Protein AF-A0A2V9N2E6-F1 (afdb_monomer_lite)

Radius of gyration: 18.51 Å; chains: 1; bounding box: 70×44×38 Å

Sequence (187 aa):
MNRCAEAPEESIFRDKILLVISCFPAAQHRFEFVVGNALVAVSGGPQCHSYTQLFRSGIIEAVHASLLNHEVRGIKNIPSIGYERIVLEHLPKCLAVIKELEINPPLAVALSLVNVRGSQMFASNDYDLYSHYQLAQDHLILPEAVVDDAAKEPAKILKPIFDLVWNAFGYDRSWNFNENGKWVQRR

pLDDT: mean 72.87, std 20.48, range [24.42, 94.94]

Structure (mmCIF, N/CA/C/O backbone):
data_AF-A0A2V9N2E6-F1
#
_entry.id   AF-A0A2V9N2E6-F1
#
loop_
_atom_site.group_PDB
_atom_site.id
_atom_site.type_symbol
_atom_site.label_atom_id
_atom_site.label_alt_id
_atom_site.label_comp_id
_atom_site.label_asym_id
_atom_site.label_entity_id
_atom_site.label_seq_id
_atom_site.pdbx_PDB_ins_code
_atom_site.Cartn_x
_atom_site.Cartn_y
_atom_site.Cartn_z
_atom_site.occupancy
_atom_site.B_iso_or_equiv
_atom_site.auth_seq_id
_atom_site.auth_comp_id
_atom_site.auth_asym_id
_atom_site.auth_atom_id
_atom_site.pdbx_PDB_model_num
ATOM 1 N N . MET A 1 1 ? -49.188 -17.795 -4.280 1.00 37.12 1 MET A N 1
ATOM 2 C CA . MET A 1 1 ? -47.848 -18.275 -3.884 1.00 37.12 1 MET A CA 1
ATOM 3 C C . MET A 1 1 ? -46.874 -17.904 -4.986 1.00 37.12 1 MET A C 1
ATOM 5 O O . MET A 1 1 ? -46.763 -18.650 -5.940 1.00 37.12 1 MET A O 1
ATOM 9 N N . ASN A 1 2 ? -46.225 -16.746 -4.884 1.00 29.52 2 ASN A N 1
ATOM 10 C CA . ASN A 1 2 ? -45.066 -16.397 -5.704 1.00 29.52 2 ASN A CA 1
ATOM 11 C C . ASN A 1 2 ? -43.989 -15.957 -4.717 1.00 29.52 2 ASN A C 1
ATOM 13 O O . ASN A 1 2 ? -44.154 -14.949 -4.034 1.00 29.52 2 ASN A O 1
ATOM 17 N N . ARG A 1 3 ? -42.961 -16.796 -4.563 1.00 29.59 3 ARG A N 1
ATOM 18 C CA . ARG A 1 3 ? -41.783 -16.497 -3.752 1.00 29.59 3 ARG A CA 1
ATOM 19 C C . ARG A 1 3 ? -41.001 -15.401 -4.467 1.00 29.59 3 ARG A C 1
ATOM 21 O O . ARG A 1 3 ? -40.541 -15.614 -5.586 1.00 29.59 3 ARG A O 1
ATOM 28 N N . CYS A 1 4 ? -40.879 -14.250 -3.816 1.00 29.88 4 CYS A N 1
ATOM 29 C CA . CYS A 1 4 ? -39.845 -13.276 -4.123 1.00 29.88 4 CYS A CA 1
ATOM 30 C C . CYS A 1 4 ? -38.490 -13.987 -4.051 1.00 29.88 4 CYS A C 1
ATOM 32 O O . CYS A 1 4 ? -38.188 -14.640 -3.054 1.00 29.88 4 CYS A O 1
ATOM 34 N N . ALA A 1 5 ? -37.708 -13.891 -5.122 1.00 32.78 5 ALA A N 1
ATOM 35 C CA . ALA A 1 5 ? -36.287 -14.173 -5.063 1.00 32.78 5 ALA A CA 1
ATOM 36 C C . ALA A 1 5 ? -35.649 -13.061 -4.222 1.00 32.78 5 ALA A C 1
ATOM 38 O O . ALA A 1 5 ? -35.597 -11.908 -4.650 1.00 32.78 5 ALA A O 1
ATOM 39 N N . GLU A 1 6 ? -35.247 -13.398 -3.001 1.00 32.19 6 GLU A N 1
ATOM 40 C CA . GLU A 1 6 ? -34.347 -12.572 -2.205 1.00 32.19 6 GLU A CA 1
ATOM 41 C C . GLU A 1 6 ? -33.010 -12.481 -2.950 1.00 32.19 6 GLU A C 1
ATOM 43 O O . GLU A 1 6 ? -32.403 -13.495 -3.300 1.00 32.19 6 GLU A O 1
ATOM 48 N N . ALA A 1 7 ? -32.591 -11.252 -3.254 1.00 32.47 7 ALA A N 1
ATOM 49 C CA . ALA A 1 7 ? -31.248 -10.965 -3.737 1.00 32.47 7 ALA A CA 1
ATOM 50 C C . ALA A 1 7 ? -30.235 -11.268 -2.615 1.00 32.47 7 ALA A C 1
ATOM 52 O O . ALA A 1 7 ? -30.524 -10.962 -1.455 1.00 32.47 7 ALA A O 1
ATOM 53 N N . PRO A 1 8 ? -29.067 -11.864 -2.915 1.00 35.09 8 PRO A N 1
ATOM 54 C CA . PRO A 1 8 ? -28.103 -12.200 -1.880 1.00 35.09 8 PRO A CA 1
ATOM 55 C C . PRO A 1 8 ? -27.350 -10.949 -1.394 1.00 35.09 8 PRO A C 1
ATOM 57 O O . PRO A 1 8 ? -26.776 -10.210 -2.189 1.00 35.09 8 PRO A O 1
ATOM 60 N N . GLU A 1 9 ? -27.391 -10.761 -0.073 1.00 38.53 9 GLU A N 1
ATOM 61 C CA . GLU A 1 9 ? -26.437 -10.064 0.807 1.00 38.53 9 GLU A CA 1
ATOM 62 C C . GLU A 1 9 ? -25.856 -8.707 0.357 1.00 38.53 9 GLU A C 1
ATOM 64 O O . GLU A 1 9 ? -24.689 -8.576 -0.008 1.00 38.53 9 GLU A O 1
ATOM 69 N N . GLU A 1 10 ? -26.623 -7.635 0.585 1.00 39.59 10 GLU A N 1
ATOM 70 C CA . GLU A 1 10 ? -26.056 -6.342 0.998 1.00 39.59 10 GLU A CA 1
ATOM 71 C C . GLU A 1 10 ? -25.569 -6.425 2.456 1.00 39.59 10 GLU A C 1
ATOM 73 O O . GLU A 1 10 ? -26.229 -5.956 3.380 1.00 39.59 10 GLU A O 1
ATOM 78 N N . SER A 1 11 ? -24.427 -7.052 2.709 1.00 46.84 11 SER A N 1
ATOM 79 C CA . SER A 1 11 ? -23.755 -6.964 4.009 1.00 46.84 11 SER A CA 1
ATOM 80 C C . SER A 1 11 ? -22.420 -7.658 3.888 1.00 46.84 11 SER A C 1
ATOM 82 O O . SER A 1 11 ? -22.421 -8.852 3.633 1.00 46.84 11 SER A O 1
ATOM 84 N N . ILE A 1 12 ? -21.310 -6.944 4.095 1.00 40.75 12 ILE A N 1
ATOM 85 C CA . ILE A 1 12 ? -20.184 -7.550 4.819 1.00 40.75 12 ILE A CA 1
ATOM 86 C C . ILE A 1 12 ? -19.192 -6.515 5.370 1.00 40.75 12 ILE A C 1
ATOM 88 O O . ILE A 1 12 ? -18.659 -6.778 6.433 1.00 40.75 12 ILE A O 1
ATOM 92 N N . PHE A 1 13 ? -19.032 -5.299 4.819 1.00 42.25 13 PHE A N 1
ATOM 93 C CA . PHE A 1 13 ? -18.269 -4.243 5.523 1.00 42.25 13 PHE A CA 1
ATOM 94 C C . PHE A 1 13 ? -18.759 -2.830 5.175 1.00 42.25 13 PHE A C 1
ATOM 96 O O . PHE A 1 13 ? -18.487 -2.328 4.083 1.00 42.25 13 PHE A O 1
ATOM 103 N N . ARG A 1 14 ? -19.471 -2.177 6.108 1.00 47.78 14 ARG A N 1
ATOM 104 C CA . ARG A 1 14 ? -19.694 -0.716 6.080 1.00 47.78 14 ARG A CA 1
ATOM 105 C C . ARG A 1 14 ? -18.433 0.052 6.515 1.00 47.78 14 ARG A C 1
ATOM 107 O O . ARG A 1 14 ? -18.261 1.197 6.123 1.00 47.78 14 ARG A O 1
ATOM 114 N N . ASP A 1 15 ? -17.492 -0.624 7.172 1.00 54.44 15 ASP A N 1
ATOM 115 C CA . ASP A 1 15 ? -16.341 -0.016 7.839 1.00 54.44 15 ASP A CA 1
ATOM 116 C C . ASP A 1 15 ? -15.021 -0.385 7.130 1.00 54.44 15 ASP A C 1
ATOM 118 O O . ASP A 1 15 ? -14.301 -1.309 7.519 1.00 54.44 15 ASP A O 1
ATOM 122 N N . LYS A 1 16 ? -14.711 0.311 6.025 1.00 54.66 16 LYS A N 1
ATOM 123 C CA . LYS A 1 16 ? -13.493 0.076 5.222 1.00 54.66 16 LYS A CA 1
ATOM 124 C C . LYS A 1 16 ? -12.512 1.247 5.285 1.00 54.66 16 LYS A C 1
ATOM 126 O O . LYS A 1 16 ? -12.875 2.392 5.058 1.00 54.66 16 LYS A O 1
ATOM 131 N N . ILE A 1 17 ? -11.232 0.960 5.473 1.00 55.81 17 ILE A N 1
ATOM 132 C CA . ILE A 1 17 ? -10.126 1.878 5.200 1.00 55.81 17 ILE A CA 1
ATOM 133 C C . ILE A 1 17 ? -9.573 1.534 3.814 1.00 55.81 17 ILE A C 1
ATOM 135 O O . ILE A 1 17 ? -8.997 0.470 3.587 1.00 55.81 17 ILE A O 1
ATOM 139 N N . LEU A 1 18 ? -9.731 2.454 2.872 1.00 55.53 18 LEU A N 1
ATOM 140 C CA . LEU A 1 18 ? -9.246 2.328 1.508 1.00 55.53 18 LEU A CA 1
ATOM 141 C C . LEU A 1 18 ? -8.005 3.216 1.326 1.00 55.53 18 LEU A C 1
ATOM 143 O O . LEU A 1 18 ? -8.089 4.435 1.237 1.00 55.53 18 LEU A O 1
ATOM 147 N N . LEU A 1 19 ? -6.817 2.626 1.263 1.00 56.38 19 LEU A N 1
ATOM 148 C CA . LEU A 1 19 ? -5.595 3.367 0.950 1.00 56.38 19 LEU A CA 1
ATOM 149 C C . LEU A 1 19 ? -5.332 3.237 -0.554 1.00 56.38 19 LEU A C 1
ATOM 151 O O . LEU A 1 19 ? -4.955 2.180 -1.052 1.00 56.38 19 LEU A O 1
ATOM 155 N N . VAL A 1 20 ? -5.535 4.309 -1.311 1.00 53.88 20 VAL A N 1
ATOM 156 C CA . VAL A 1 20 ? -5.319 4.320 -2.762 1.00 53.88 20 VAL A CA 1
ATOM 157 C C . VAL A 1 20 ? -4.010 5.036 -3.055 1.00 53.88 20 VAL A C 1
ATOM 159 O O . VAL A 1 20 ? -3.924 6.253 -2.998 1.00 53.88 20 VAL A O 1
ATOM 162 N N . ILE A 1 21 ? -2.960 4.320 -3.440 1.00 56.19 21 ILE A N 1
ATOM 163 C CA . ILE A 1 21 ? -1.772 4.986 -3.977 1.00 56.19 21 ILE A CA 1
ATOM 164 C C . ILE A 1 21 ? -1.953 5.145 -5.484 1.00 56.19 21 ILE A C 1
ATOM 166 O O . ILE A 1 21 ? -2.244 4.198 -6.212 1.00 56.19 21 ILE A O 1
ATOM 170 N N . SER A 1 22 ? -1.759 6.361 -5.980 1.00 47.69 22 SER A N 1
ATOM 171 C CA . SER A 1 22 ? -1.948 6.665 -7.394 1.00 47.69 22 SER A CA 1
ATOM 172 C C . SER A 1 22 ? -0.676 7.172 -8.049 1.00 47.69 22 SER A C 1
ATOM 174 O O . SER A 1 22 ? 0.103 7.912 -7.455 1.00 47.69 22 SER A O 1
ATOM 176 N N . CYS A 1 23 ? -0.449 6.757 -9.291 1.00 40.91 23 CYS A N 1
ATOM 177 C CA . CYS A 1 23 ? 0.521 7.388 -10.166 1.00 40.91 23 CYS A CA 1
ATOM 178 C C . CYS A 1 23 ? -0.240 8.351 -11.077 1.00 40.91 23 CYS A C 1
ATOM 180 O O . CYS A 1 23 ? -0.953 7.916 -11.981 1.00 40.91 23 CYS A O 1
ATOM 182 N N . PHE A 1 24 ? -0.095 9.657 -10.875 1.00 41.31 24 PHE A N 1
ATOM 183 C CA . PHE A 1 24 ? -0.486 10.626 -11.898 1.00 41.31 24 PHE A CA 1
ATOM 184 C C . PHE A 1 24 ? 0.773 11.332 -12.403 1.00 41.31 24 PHE A C 1
ATOM 186 O O . PHE A 1 24 ? 1.590 11.754 -11.579 1.00 41.31 24 PHE A O 1
ATOM 193 N N . PRO A 1 25 ? 0.963 11.473 -13.728 1.00 34.06 25 PRO A N 1
ATOM 194 C CA . PRO A 1 25 ? 1.997 12.359 -14.234 1.00 34.06 25 PRO A CA 1
ATOM 195 C C . PRO A 1 25 ? 1.727 13.770 -13.703 1.00 34.06 25 PRO A C 1
ATOM 197 O O . PRO A 1 25 ? 0.586 14.239 -13.698 1.00 34.06 25 PRO A O 1
ATOM 200 N N . ALA A 1 26 ? 2.777 14.438 -13.226 1.00 39.53 26 ALA A N 1
ATOM 201 C CA . ALA A 1 26 ? 2.721 15.813 -12.741 1.00 39.53 26 ALA A CA 1
ATOM 202 C C . ALA A 1 26 ? 2.493 16.805 -13.898 1.00 39.53 26 ALA A C 1
ATOM 204 O O . ALA A 1 26 ? 3.389 17.558 -14.247 1.00 39.53 26 ALA A O 1
ATOM 205 N N . ALA A 1 27 ? 1.317 16.757 -14.524 1.00 37.72 27 ALA A N 1
ATOM 206 C CA . ALA A 1 27 ? 0.683 17.804 -15.323 1.00 37.72 27 ALA A CA 1
ATOM 207 C C . ALA A 1 27 ? -0.554 17.212 -16.020 1.00 37.72 27 ALA A C 1
ATOM 209 O O . ALA A 1 27 ? -0.441 16.689 -17.121 1.00 37.72 27 ALA A O 1
ATOM 210 N N . GLN A 1 28 ? -1.734 17.314 -15.404 1.00 32.72 28 GLN A N 1
ATOM 211 C CA . GLN A 1 28 ? -2.934 17.856 -16.056 1.00 32.72 28 GLN A CA 1
ATOM 212 C C . GLN A 1 28 ? -4.119 17.919 -15.088 1.00 32.72 28 GLN A C 1
ATOM 214 O O . GLN A 1 28 ? -4.278 17.107 -14.183 1.00 32.72 28 GLN A O 1
ATOM 219 N N . HIS A 1 29 ? -4.877 18.996 -15.268 1.00 36.38 29 HIS A N 1
ATOM 220 C CA . HIS A 1 29 ? -5.833 19.590 -14.346 1.00 36.38 29 HIS A CA 1
ATOM 221 C C . HIS A 1 29 ? -7.248 18.998 -14.440 1.00 36.38 29 HIS A C 1
ATOM 223 O O . HIS A 1 29 ? -7.616 18.399 -15.445 1.00 36.38 29 HIS A O 1
ATOM 229 N N . ARG A 1 30 ? -8.046 19.386 -13.431 1.00 27.52 30 ARG A N 1
ATOM 230 C CA . ARG A 1 30 ? -9.491 19.207 -13.192 1.00 27.52 30 ARG A CA 1
ATOM 231 C C . ARG A 1 30 ? -9.885 17.908 -12.499 1.00 27.52 30 ARG A C 1
ATOM 233 O O . ARG A 1 30 ? -10.185 16.909 -13.136 1.00 27.52 30 ARG A O 1
ATOM 240 N N . PHE A 1 31 ? -10.060 18.025 -11.187 1.00 29.83 31 PHE A N 1
ATOM 241 C CA . PHE A 1 31 ? -11.097 17.280 -10.489 1.00 29.83 31 PHE A CA 1
ATOM 242 C C . PHE A 1 31 ? -12.236 18.263 -10.201 1.00 29.83 31 PHE A C 1
ATOM 244 O O . PHE A 1 31 ? -12.149 19.082 -9.289 1.00 29.83 31 PHE A O 1
ATOM 251 N N . GLU A 1 32 ? -13.272 18.249 -11.040 1.00 24.42 32 GLU A N 1
ATOM 252 C CA . GLU A 1 32 ? -14.593 18.691 -10.598 1.00 24.42 32 GLU A CA 1
ATOM 253 C C . GLU A 1 32 ? -15.116 17.611 -9.651 1.00 24.42 32 GLU A C 1
ATOM 255 O O . GLU A 1 32 ? -15.364 16.490 -10.082 1.00 24.42 32 GLU A O 1
ATOM 260 N N . PHE A 1 33 ? -15.306 17.943 -8.375 1.00 28.30 33 PHE A N 1
ATOM 261 C CA . PHE A 1 33 ? -16.258 17.217 -7.544 1.00 28.30 33 PHE A CA 1
ATOM 262 C C . PHE A 1 33 ? -17.250 18.213 -6.956 1.00 28.30 33 PHE A C 1
ATOM 264 O O . PHE A 1 33 ? -16.974 18.941 -6.005 1.00 28.30 33 PHE A O 1
ATOM 271 N N . VAL A 1 34 ? -18.437 18.232 -7.557 1.00 27.84 34 VAL A N 1
ATOM 272 C CA . VAL A 1 34 ? -19.671 18.487 -6.818 1.00 27.84 34 VAL A CA 1
ATOM 273 C C . VAL A 1 34 ? -19.852 17.306 -5.860 1.00 27.84 34 VAL A C 1
ATOM 275 O O . VAL A 1 34 ? -19.655 16.172 -6.282 1.00 27.84 34 VAL A O 1
ATOM 278 N N . VAL A 1 35 ? -20.217 17.564 -4.600 1.00 28.55 35 VAL A N 1
ATOM 279 C CA . VAL A 1 35 ? -21.305 16.901 -3.842 1.00 28.55 35 VAL A CA 1
ATOM 280 C C . VAL A 1 35 ? -21.166 17.281 -2.363 1.00 28.55 35 VAL A C 1
ATOM 282 O O . VAL A 1 35 ? -20.133 17.073 -1.731 1.00 28.55 35 VAL A O 1
ATOM 285 N N . GLY A 1 36 ? -22.235 17.850 -1.807 1.00 32.81 36 GLY A N 1
ATOM 286 C CA . GLY A 1 36 ? -22.337 18.129 -0.382 1.00 32.81 36 GLY A CA 1
ATOM 287 C C . GLY A 1 36 ? -22.114 16.883 0.483 1.00 32.81 36 GLY A C 1
ATOM 288 O O . GLY A 1 36 ? -22.547 15.779 0.146 1.00 32.81 36 GLY A O 1
ATOM 289 N N . ASN A 1 37 ? -21.518 17.110 1.657 1.00 36.75 37 ASN A N 1
ATOM 290 C CA . ASN A 1 37 ? -21.494 16.211 2.817 1.00 36.75 37 ASN A CA 1
ATOM 291 C C . ASN A 1 37 ? -20.357 15.157 2.872 1.00 36.75 37 ASN A C 1
ATOM 293 O O . ASN A 1 37 ? -20.622 14.005 3.232 1.00 36.75 37 ASN A O 1
ATOM 297 N N . ALA A 1 38 ? -19.109 15.538 2.582 1.00 40.78 38 ALA A N 1
ATOM 298 C CA . ALA A 1 38 ? -17.903 14.772 2.937 1.00 40.78 38 ALA A CA 1
ATOM 299 C C . ALA A 1 38 ? -16.864 15.673 3.638 1.00 40.78 38 ALA A C 1
ATOM 301 O O . ALA A 1 38 ? -16.841 16.881 3.393 1.00 40.78 38 ALA A O 1
ATOM 302 N N . LEU A 1 39 ? -16.018 15.096 4.503 1.00 53.38 39 LEU A N 1
ATOM 303 C CA . LEU A 1 39 ? -14.860 15.776 5.105 1.00 53.38 39 LEU A CA 1
ATOM 304 C C . LEU A 1 39 ? -13.601 15.415 4.309 1.00 53.38 39 LEU A C 1
ATOM 306 O O . LEU A 1 39 ? -13.312 14.235 4.110 1.00 53.38 39 LEU A O 1
ATOM 310 N N . VAL A 1 40 ? -12.858 16.431 3.866 1.00 55.06 40 VAL A N 1
ATOM 311 C CA . VAL A 1 40 ? -11.634 16.272 3.068 1.00 55.06 40 VAL A CA 1
ATOM 312 C C . VAL A 1 40 ? -10.485 16.989 3.769 1.00 55.06 40 VAL A C 1
ATOM 314 O O . VAL A 1 40 ? -10.550 18.194 4.003 1.00 55.06 40 VAL A O 1
ATOM 317 N N . ALA A 1 41 ? -9.422 16.253 4.081 1.00 57.78 41 ALA A N 1
ATOM 318 C CA . ALA A 1 41 ? -8.144 16.803 4.502 1.00 57.78 41 ALA A CA 1
ATOM 319 C C . ALA A 1 41 ? -7.196 16.826 3.298 1.00 57.78 41 ALA A C 1
ATOM 321 O O . ALA A 1 41 ? -6.930 15.798 2.673 1.00 57.78 41 ALA A O 1
ATOM 322 N N . VAL A 1 42 ? -6.688 18.010 2.966 1.00 56.06 42 VAL A N 1
ATOM 323 C CA . VAL A 1 42 ? -5.777 18.219 1.838 1.00 56.06 42 VAL A CA 1
ATOM 324 C C . VAL A 1 42 ? -4.423 18.678 2.360 1.00 56.06 42 VAL A C 1
ATOM 326 O O . VAL A 1 42 ? -4.343 19.569 3.201 1.00 56.06 42 VAL A O 1
ATOM 329 N N . SER A 1 43 ? -3.354 18.084 1.836 1.00 49.41 43 SER A N 1
ATOM 330 C CA . SER A 1 43 ? -1.975 18.478 2.118 1.00 49.41 43 SER A CA 1
ATOM 331 C C . SER A 1 43 ? -1.317 18.947 0.818 1.00 49.41 43 SER A C 1
ATOM 333 O O . SER A 1 43 ? -1.099 18.137 -0.084 1.00 49.41 43 SER A O 1
ATOM 335 N N . GLY A 1 44 ? -0.985 20.240 0.715 1.00 41.53 44 GLY A N 1
ATOM 336 C CA . GLY A 1 44 ? -0.149 20.770 -0.370 1.00 41.53 44 GLY A CA 1
ATOM 337 C C . GLY A 1 44 ? -0.332 22.264 -0.652 1.00 41.53 44 GLY A C 1
ATOM 338 O O . GLY A 1 44 ? -1.381 22.827 -0.359 1.00 41.53 44 GLY A O 1
ATOM 339 N N . GLY A 1 45 ? 0.710 22.894 -1.210 1.00 46.78 45 GLY A N 1
ATOM 340 C CA . GLY A 1 45 ? 0.713 24.284 -1.692 1.00 46.78 45 GLY A CA 1
ATOM 341 C C . GLY A 1 45 ? -0.120 24.473 -2.977 1.00 46.78 45 GLY A C 1
ATOM 342 O O . GLY A 1 45 ? -1.136 23.806 -3.141 1.00 46.78 45 GLY A O 1
ATOM 343 N N . PRO A 1 46 ? 0.269 25.345 -3.931 1.00 51.12 46 PRO A N 1
ATOM 344 C CA . PRO A 1 46 ? -0.550 25.641 -5.121 1.00 51.12 46 PRO A CA 1
ATOM 345 C C . PRO A 1 46 ? -0.836 24.425 -6.030 1.00 51.12 46 PRO A C 1
ATOM 347 O O . PRO A 1 46 ? -1.694 24.504 -6.906 1.00 51.12 46 PRO A O 1
ATOM 350 N N . GLN A 1 47 ? -0.147 23.298 -5.816 1.00 56.97 47 GLN A N 1
ATOM 351 C CA . GLN A 1 47 ? -0.443 21.993 -6.404 1.00 56.97 47 GLN A CA 1
ATOM 352 C C . GLN A 1 47 ? -0.639 20.968 -5.278 1.00 56.97 47 GLN A C 1
ATOM 354 O O . GLN A 1 47 ? 0.228 20.793 -4.419 1.00 56.97 47 GLN A O 1
ATOM 359 N N . CYS A 1 48 ? -1.792 20.297 -5.280 1.00 63.91 48 CYS A N 1
ATOM 360 C CA . CYS A 1 48 ? -2.106 19.221 -4.350 1.00 63.91 48 CYS A CA 1
ATOM 361 C C . CYS A 1 48 ? -1.756 17.869 -4.984 1.00 63.91 48 CYS A C 1
ATOM 363 O O . CYS A 1 48 ? -2.249 17.543 -6.064 1.00 63.91 48 CYS A O 1
ATOM 365 N N . HIS A 1 49 ? -0.925 17.080 -4.302 1.00 74.38 49 HIS A N 1
ATOM 366 C CA . HIS A 1 49 ? -0.531 15.738 -4.741 1.00 74.38 49 HIS A CA 1
ATOM 367 C C . HIS A 1 49 ? -1.055 14.629 -3.824 1.00 74.38 49 HIS A C 1
ATOM 369 O O . HIS A 1 49 ? -0.715 13.466 -4.029 1.00 74.38 49 HIS A O 1
ATOM 375 N N . SER A 1 50 ? -1.853 14.963 -2.809 1.00 76.88 50 SER A N 1
ATOM 376 C CA . SER A 1 50 ? -2.396 13.988 -1.866 1.00 76.88 50 SER A CA 1
ATOM 377 C C . SER A 1 50 ? -3.639 14.507 -1.154 1.00 76.88 50 SER A C 1
ATOM 379 O O . SER A 1 50 ? -3.673 15.673 -0.755 1.00 76.88 50 SER A O 1
ATOM 381 N N . TYR A 1 51 ? -4.610 13.634 -0.913 1.00 81.88 51 TYR A N 1
ATOM 382 C CA . TYR A 1 51 ? -5.778 13.941 -0.090 1.00 81.88 51 TYR A CA 1
ATOM 383 C C . TYR A 1 51 ? -6.134 12.760 0.810 1.00 81.88 51 TYR A C 1
ATOM 385 O O . TYR A 1 51 ? -5.793 11.619 0.512 1.00 81.88 51 TYR A O 1
ATOM 393 N N . THR A 1 52 ? -6.860 13.041 1.886 1.00 82.06 52 THR A N 1
ATOM 394 C CA . THR A 1 52 ? -7.560 12.031 2.677 1.00 82.06 52 THR A CA 1
ATOM 395 C C . THR A 1 52 ? -9.019 12.453 2.809 1.00 82.06 52 THR A C 1
ATOM 397 O O . THR A 1 52 ? -9.302 13.587 3.191 1.00 82.06 52 THR A O 1
ATOM 400 N N . GLN A 1 53 ? -9.950 11.564 2.490 1.00 80.88 53 GLN A N 1
ATOM 401 C CA . GLN A 1 53 ? -11.385 11.815 2.509 1.00 80.88 53 GLN A CA 1
ATOM 402 C C . GLN A 1 53 ? -12.087 10.801 3.410 1.00 80.88 53 GLN A C 1
ATOM 404 O O . GLN A 1 53 ? -11.868 9.601 3.286 1.00 80.88 53 GLN A O 1
ATOM 409 N N . LEU A 1 54 ? -12.959 11.285 4.296 1.00 79.50 54 LEU A N 1
ATOM 410 C CA . LEU A 1 54 ? -13.874 10.451 5.072 1.00 79.50 54 LEU A CA 1
ATOM 411 C C . LEU A 1 54 ? -15.276 10.550 4.463 1.00 79.50 54 LEU A C 1
ATOM 413 O O . LEU A 1 54 ? -15.885 11.626 4.416 1.00 79.50 54 LEU A O 1
ATOM 417 N N . PHE A 1 55 ? -15.794 9.417 4.005 1.00 78.00 55 PHE A N 1
ATOM 418 C CA . PHE A 1 55 ? -17.152 9.285 3.499 1.00 78.00 55 PHE A CA 1
ATOM 419 C C . PHE A 1 55 ? -18.136 9.056 4.648 1.00 78.00 55 PHE A C 1
ATOM 421 O O . PHE A 1 55 ? -17.814 8.428 5.653 1.00 78.00 55 PHE A O 1
ATOM 428 N N . ARG A 1 56 ? -19.393 9.485 4.467 1.00 72.56 56 ARG A N 1
ATOM 429 C CA . ARG A 1 56 ? -20.486 9.210 5.423 1.00 72.56 56 ARG A CA 1
ATOM 430 C C . ARG A 1 56 ? -20.768 7.722 5.630 1.00 72.56 56 ARG A C 1
ATOM 432 O O . ARG A 1 56 ? -21.412 7.369 6.608 1.00 72.56 56 ARG A O 1
ATOM 439 N N . SER A 1 57 ? -20.309 6.870 4.716 1.00 71.00 57 SER A N 1
ATOM 440 C CA . SER A 1 57 ? -20.352 5.420 4.879 1.00 71.00 57 SER A CA 1
ATOM 441 C C . SER A 1 57 ? -19.401 4.901 5.959 1.00 71.00 57 SER A C 1
ATOM 443 O O . SER A 1 57 ? -19.545 3.748 6.320 1.00 71.00 57 SER A O 1
ATOM 445 N N . GLY A 1 58 ? -18.460 5.712 6.459 1.00 71.75 58 GLY A N 1
ATOM 446 C CA . GLY A 1 58 ? -17.377 5.267 7.343 1.00 71.75 58 GLY A CA 1
ATOM 447 C C . GLY A 1 58 ? -16.080 4.952 6.593 1.00 71.75 58 GLY A C 1
ATOM 448 O O . GLY A 1 58 ? -15.076 4.617 7.215 1.00 71.75 58 GLY A O 1
ATOM 449 N N . ILE A 1 59 ? -16.073 5.096 5.260 1.00 80.94 59 ILE A N 1
ATOM 450 C CA . ILE A 1 59 ? -14.892 4.805 4.445 1.00 80.94 59 ILE A CA 1
ATOM 451 C C . ILE A 1 59 ? -13.873 5.938 4.553 1.00 80.94 59 ILE A C 1
ATOM 453 O O . ILE A 1 59 ? -14.217 7.094 4.308 1.00 80.94 59 ILE A O 1
ATOM 457 N N . ILE A 1 60 ? -12.617 5.609 4.857 1.00 82.25 60 ILE A N 1
ATOM 458 C CA . ILE A 1 60 ? -11.488 6.545 4.739 1.00 82.25 60 ILE A CA 1
ATOM 459 C C . ILE A 1 60 ? -10.740 6.231 3.450 1.00 82.25 60 ILE A C 1
ATOM 461 O O . ILE A 1 60 ? -10.181 5.147 3.334 1.00 82.25 60 ILE A O 1
ATOM 465 N N . GLU A 1 61 ? -10.695 7.177 2.516 1.00 82.75 61 GLU A N 1
ATOM 466 C CA . GLU A 1 61 ? -9.848 7.107 1.328 1.00 82.75 61 GLU A CA 1
ATOM 467 C C . GLU A 1 61 ? -8.617 7.996 1.495 1.00 82.75 61 GLU A C 1
ATOM 469 O O . GLU A 1 61 ? -8.757 9.186 1.761 1.00 82.75 61 GLU A O 1
ATOM 474 N N . ALA A 1 62 ? -7.413 7.451 1.320 1.00 83.56 62 ALA A N 1
ATOM 475 C CA . ALA A 1 62 ? -6.187 8.248 1.276 1.00 83.56 62 ALA A CA 1
ATOM 476 C C . ALA A 1 62 ? -5.487 8.086 -0.071 1.00 83.56 62 ALA A C 1
ATOM 478 O O . ALA A 1 62 ? -5.144 6.967 -0.446 1.00 83.56 62 ALA A O 1
ATOM 479 N N . VAL A 1 63 ? -5.246 9.206 -0.755 1.00 83.69 63 VAL A N 1
ATOM 480 C CA . VAL A 1 63 ? -4.598 9.274 -2.063 1.00 83.69 63 VAL A CA 1
ATOM 481 C C . VAL A 1 63 ? -3.262 9.984 -1.999 1.00 83.69 63 VAL A C 1
ATOM 483 O O . VAL A 1 63 ? -3.144 11.068 -1.435 1.00 83.69 63 VAL A O 1
ATOM 486 N N . HIS A 1 64 ? -2.262 9.404 -2.661 1.00 82.12 64 HIS A N 1
ATOM 487 C CA . HIS A 1 64 ? -0.993 10.064 -2.954 1.00 82.12 64 HIS A CA 1
ATOM 488 C C . HIS A 1 64 ? -0.655 9.879 -4.436 1.00 82.12 64 HIS A C 1
ATOM 490 O O . HIS A 1 64 ? -0.506 8.748 -4.882 1.00 82.12 64 HIS A O 1
ATOM 496 N N . ALA A 1 65 ? -0.551 10.976 -5.189 1.00 77.50 65 ALA A N 1
ATOM 497 C CA . ALA A 1 65 ? -0.448 11.021 -6.653 1.00 77.50 65 ALA A CA 1
ATOM 498 C C . ALA A 1 65 ? 0.993 11.094 -7.180 1.00 77.50 65 ALA A C 1
ATOM 500 O O . ALA A 1 65 ? 1.296 10.598 -8.263 1.00 77.50 65 ALA A O 1
ATOM 501 N N . SER A 1 66 ? 1.895 11.720 -6.419 1.00 75.25 66 SER A N 1
ATOM 502 C CA . SER A 1 66 ? 3.292 11.929 -6.829 1.00 75.25 66 SER A CA 1
ATOM 503 C C . SER A 1 66 ? 4.249 10.821 -6.382 1.00 75.25 66 SER A C 1
ATOM 505 O O . SER A 1 66 ? 5.410 10.823 -6.779 1.00 75.25 66 SER A O 1
ATOM 507 N N . LEU A 1 67 ? 3.778 9.858 -5.583 1.00 74.94 67 LEU A N 1
ATOM 508 C CA . LEU A 1 67 ? 4.621 8.834 -4.952 1.00 74.94 67 LEU A CA 1
ATOM 509 C C . LEU A 1 67 ? 5.245 7.882 -5.971 1.00 74.94 67 LEU A C 1
ATOM 511 O O . LEU A 1 67 ? 6.365 7.417 -5.793 1.00 74.94 67 LEU A O 1
ATOM 515 N N . LEU A 1 68 ? 4.504 7.606 -7.040 1.00 76.69 68 LEU A N 1
ATOM 516 C CA . LEU A 1 68 ? 4.904 6.688 -8.100 1.00 76.69 68 LEU A CA 1
ATOM 517 C C . LEU A 1 68 ? 5.387 7.421 -9.361 1.00 76.69 68 LEU A C 1
ATOM 519 O O . LEU A 1 68 ? 5.698 6.781 -10.359 1.00 76.69 68 LEU A O 1
ATOM 523 N N . ASN A 1 69 ? 5.479 8.756 -9.324 1.00 71.75 69 ASN A N 1
ATOM 524 C CA . ASN A 1 69 ? 5.874 9.580 -10.470 1.00 71.75 69 ASN A CA 1
ATOM 525 C C . ASN A 1 69 ? 7.407 9.659 -10.655 1.00 71.75 69 ASN A C 1
ATOM 527 O O . ASN A 1 69 ? 7.928 10.623 -11.210 1.00 71.75 69 ASN A O 1
ATOM 531 N N . HIS A 1 70 ? 8.146 8.676 -10.137 1.00 75.75 70 HIS A N 1
ATOM 532 C CA . HIS A 1 70 ? 9.590 8.600 -10.302 1.00 75.75 70 HIS A CA 1
ATOM 533 C C . HIS A 1 70 ? 9.906 7.864 -11.604 1.00 75.75 70 HIS A C 1
ATOM 535 O O . HIS A 1 70 ? 9.591 6.685 -11.747 1.00 75.75 70 HIS A O 1
ATOM 541 N N . GLU A 1 71 ? 10.537 8.548 -12.552 1.00 80.69 71 GLU A N 1
ATOM 542 C CA . GLU A 1 71 ? 10.920 7.973 -13.839 1.00 80.69 71 GLU A CA 1
ATOM 543 C C . GLU A 1 71 ? 12.441 7.997 -13.995 1.00 80.69 71 GLU A C 1
ATOM 545 O O . GLU A 1 71 ? 13.090 9.015 -13.758 1.00 80.69 71 GLU A O 1
ATOM 550 N N . VAL A 1 72 ? 13.019 6.869 -14.407 1.00 77.81 72 VAL A N 1
ATOM 551 C CA . VAL A 1 72 ? 14.452 6.747 -14.693 1.00 77.81 72 VAL A CA 1
ATOM 552 C C . VAL A 1 72 ? 14.585 6.184 -16.095 1.00 77.81 72 VAL A C 1
ATOM 554 O O . VAL A 1 72 ? 14.102 5.089 -16.370 1.00 77.81 72 VAL A O 1
ATOM 557 N N . ARG A 1 73 ? 15.241 6.936 -16.989 1.00 78.81 73 ARG A N 1
ATOM 558 C CA . ARG A 1 73 ? 15.490 6.537 -18.389 1.00 78.81 73 ARG A CA 1
ATOM 559 C C . ARG A 1 73 ? 14.218 6.122 -19.156 1.00 78.81 73 ARG A C 1
ATOM 561 O O . ARG A 1 73 ? 14.261 5.169 -19.925 1.00 78.81 73 ARG A O 1
ATOM 568 N N . GLY A 1 74 ? 13.095 6.817 -18.960 1.00 81.56 74 GLY A N 1
ATOM 569 C CA . GLY A 1 74 ? 11.842 6.500 -19.659 1.00 81.56 74 GLY A CA 1
ATOM 570 C C . GLY A 1 74 ? 10.982 5.429 -18.982 1.00 81.56 74 GLY A C 1
ATOM 571 O O . GLY A 1 74 ? 9.926 5.084 -19.505 1.00 81.56 74 GLY A O 1
ATOM 572 N N . ILE A 1 75 ? 11.426 4.872 -17.849 1.00 81.88 75 ILE A N 1
ATOM 573 C CA . ILE A 1 75 ? 10.726 3.792 -17.147 1.00 81.88 75 ILE A CA 1
ATOM 574 C C . ILE A 1 75 ? 10.198 4.305 -15.809 1.00 81.88 75 ILE A C 1
ATOM 576 O O . ILE A 1 75 ? 10.950 4.853 -14.996 1.00 81.88 75 ILE A O 1
ATOM 580 N N . LYS A 1 76 ? 8.903 4.092 -15.558 1.00 85.62 76 LYS A N 1
ATOM 581 C CA . LYS A 1 76 ? 8.275 4.375 -14.262 1.00 85.62 76 LYS A CA 1
ATOM 582 C C . LYS A 1 76 ? 8.818 3.418 -13.205 1.00 85.62 76 LYS A C 1
ATOM 584 O O . LYS A 1 76 ? 8.805 2.204 -13.388 1.00 85.62 76 LYS A O 1
ATOM 589 N N . ASN A 1 77 ? 9.267 3.959 -12.084 1.00 85.50 77 ASN A N 1
ATOM 590 C CA . ASN A 1 77 ? 9.868 3.202 -10.999 1.00 85.50 77 ASN A CA 1
ATOM 591 C C . ASN A 1 77 ? 9.029 3.344 -9.730 1.00 85.50 77 ASN A C 1
ATOM 593 O O . ASN A 1 77 ? 8.802 4.447 -9.237 1.00 85.50 77 ASN A O 1
ATOM 597 N N . ILE A 1 78 ? 8.624 2.209 -9.167 1.00 88.25 78 ILE A N 1
ATOM 598 C CA . ILE A 1 78 ? 7.985 2.128 -7.858 1.00 88.25 78 ILE A CA 1
ATOM 599 C C . ILE A 1 78 ? 9.089 2.159 -6.789 1.00 88.25 78 ILE A C 1
ATOM 601 O O . ILE A 1 78 ? 9.898 1.224 -6.725 1.00 88.25 78 ILE A O 1
ATOM 605 N N . PRO A 1 79 ? 9.168 3.210 -5.948 1.00 87.12 79 PRO A N 1
ATOM 606 C CA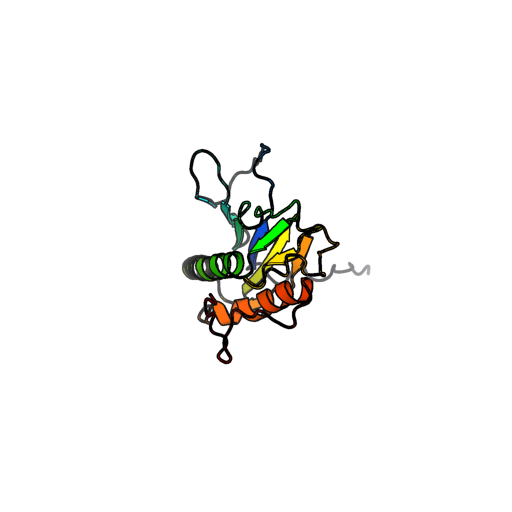 . PRO A 1 79 ? 10.228 3.342 -4.954 1.00 87.12 79 PRO A CA 1
ATOM 607 C C . PRO A 1 79 ? 9.977 2.381 -3.789 1.00 87.12 79 PRO A C 1
ATOM 609 O O . PRO A 1 79 ? 9.200 2.695 -2.889 1.00 87.12 79 PRO A O 1
ATOM 612 N N . SER A 1 80 ? 10.652 1.227 -3.789 1.00 87.38 80 SER A N 1
ATOM 613 C CA . SER A 1 80 ? 10.370 0.100 -2.880 1.00 87.38 80 SER A CA 1
ATOM 614 C C . SER A 1 80 ? 10.321 0.458 -1.388 1.00 87.38 80 SER A C 1
ATOM 616 O O . SER A 1 80 ? 9.562 -0.144 -0.639 1.00 87.38 80 SER A O 1
ATOM 618 N N . ILE A 1 81 ? 11.110 1.439 -0.947 1.00 89.75 81 ILE A N 1
ATOM 619 C CA . ILE A 1 81 ? 11.133 1.929 0.441 1.00 89.75 81 ILE A CA 1
ATOM 620 C C . ILE A 1 81 ? 10.122 3.066 0.638 1.00 89.75 81 ILE A C 1
ATOM 622 O O . ILE A 1 81 ? 9.441 3.146 1.659 1.00 89.75 81 ILE A O 1
ATOM 626 N N . GLY A 1 82 ? 10.048 3.976 -0.337 1.00 87.75 82 GLY A N 1
ATOM 627 C CA . GLY A 1 82 ? 9.310 5.229 -0.219 1.00 87.75 82 GLY A CA 1
ATOM 628 C C . GLY A 1 82 ? 7.810 5.017 -0.067 1.00 87.75 82 GLY A C 1
ATOM 629 O O . GLY A 1 82 ? 7.201 5.644 0.800 1.00 87.75 82 GLY A O 1
ATOM 630 N N . TYR A 1 83 ? 7.223 4.121 -0.870 1.00 87.81 83 TYR A N 1
ATOM 631 C CA . TYR A 1 83 ? 5.778 3.916 -0.819 1.00 87.81 83 TYR A CA 1
ATOM 632 C C . TYR A 1 83 ? 5.337 3.216 0.469 1.00 87.81 83 TYR A C 1
ATOM 634 O O . TYR A 1 83 ? 4.386 3.666 1.105 1.00 87.81 83 TYR A O 1
ATOM 642 N N . GLU A 1 84 ? 6.060 2.178 0.901 1.00 91.81 84 GLU A N 1
ATOM 643 C CA . GLU A 1 84 ? 5.730 1.455 2.131 1.00 91.81 84 GLU A CA 1
ATOM 644 C C . GLU A 1 84 ? 5.808 2.365 3.351 1.00 91.81 84 GLU A C 1
ATOM 646 O O . GLU A 1 84 ? 4.903 2.348 4.183 1.00 91.81 84 GLU A O 1
ATOM 651 N N . ARG A 1 85 ? 6.851 3.203 3.432 1.00 90.50 85 ARG A N 1
ATOM 652 C CA . ARG A 1 85 ? 7.021 4.158 4.530 1.00 90.50 85 ARG A CA 1
ATOM 653 C C . ARG A 1 85 ? 5.822 5.097 4.648 1.00 90.50 85 ARG A C 1
ATOM 655 O O . ARG A 1 85 ? 5.295 5.264 5.741 1.00 90.50 85 ARG A O 1
ATOM 662 N N . ILE A 1 86 ? 5.360 5.669 3.535 1.00 87.31 86 ILE A N 1
ATOM 663 C CA . ILE A 1 86 ? 4.212 6.589 3.547 1.00 87.31 86 ILE A CA 1
ATOM 664 C C . ILE A 1 86 ? 2.943 5.882 4.031 1.00 87.31 86 ILE A C 1
ATOM 666 O O . ILE A 1 86 ? 2.219 6.427 4.861 1.00 87.31 86 ILE A O 1
ATOM 670 N N . VAL A 1 87 ? 2.687 4.658 3.563 1.00 89.56 87 VAL A N 1
ATOM 671 C CA . VAL A 1 87 ? 1.519 3.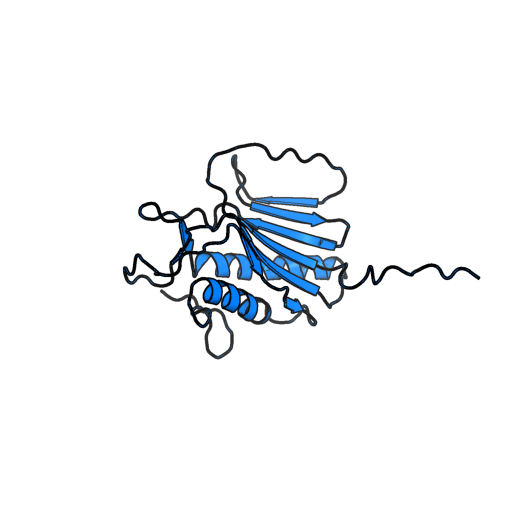872 3.996 1.00 89.56 87 VAL A CA 1
ATOM 672 C C . VAL A 1 87 ? 1.614 3.521 5.485 1.00 89.56 87 VAL A C 1
ATOM 674 O O . VAL A 1 87 ? 0.634 3.680 6.213 1.00 89.56 87 VAL A O 1
ATOM 677 N N . LEU A 1 88 ? 2.794 3.105 5.956 1.00 91.12 88 LEU A N 1
ATOM 678 C CA . LEU A 1 88 ? 3.062 2.780 7.362 1.00 91.12 88 LEU A CA 1
ATOM 679 C C . LEU A 1 88 ? 2.890 3.977 8.295 1.00 91.12 88 LEU A C 1
ATOM 681 O O . LEU A 1 88 ? 2.392 3.818 9.405 1.00 91.12 88 LEU A O 1
ATOM 685 N N . GLU A 1 89 ? 3.290 5.168 7.857 1.00 88.69 89 GLU A N 1
ATOM 686 C CA . GLU A 1 89 ? 3.134 6.406 8.622 1.00 88.69 89 GLU A CA 1
ATOM 687 C C . GLU A 1 89 ? 1.692 6.940 8.597 1.00 88.69 89 GLU A C 1
ATOM 689 O O . GLU A 1 89 ? 1.290 7.679 9.502 1.00 88.69 89 GLU A O 1
ATOM 694 N N . HIS A 1 90 ? 0.906 6.593 7.570 1.00 86.88 90 HIS A N 1
ATOM 695 C CA . HIS A 1 90 ? -0.459 7.092 7.400 1.00 86.88 90 HIS A CA 1
ATOM 696 C C . HIS A 1 90 ? -1.520 6.205 8.062 1.00 86.88 90 HIS A C 1
ATOM 698 O O . HIS A 1 90 ? -2.411 6.736 8.725 1.00 86.88 90 HIS A O 1
ATOM 704 N N . LEU A 1 91 ? -1.407 4.874 7.970 1.00 87.50 91 LEU A N 1
ATOM 705 C CA . LEU A 1 91 ? -2.388 3.944 8.551 1.00 87.50 91 LEU A CA 1
ATOM 706 C C . LEU A 1 91 ? -2.697 4.198 10.047 1.00 87.50 91 LEU A C 1
ATOM 708 O O . LEU A 1 91 ? -3.878 4.199 10.396 1.00 87.50 91 LEU A O 1
ATOM 712 N N . PRO A 1 92 ? -1.722 4.477 10.940 1.00 89.62 92 PRO A N 1
ATOM 713 C CA . PRO A 1 92 ? -2.008 4.764 12.349 1.00 89.62 92 PRO A CA 1
ATOM 714 C C . PRO A 1 92 ? -2.922 5.980 12.540 1.00 89.62 92 PRO A C 1
ATOM 716 O O . PRO A 1 92 ? -3.732 6.004 13.462 1.00 89.62 92 PRO A O 1
ATOM 719 N N . LYS A 1 93 ? -2.813 6.984 11.658 1.00 87.50 93 LYS A N 1
ATOM 720 C CA . LYS A 1 93 ? -3.651 8.190 11.693 1.00 87.50 93 LYS A CA 1
ATOM 721 C C . LYS A 1 93 ? -5.086 7.852 11.296 1.00 87.50 93 LYS A C 1
ATOM 723 O O . LYS A 1 93 ? -6.015 8.307 11.952 1.00 87.50 93 LYS A O 1
ATOM 728 N N . CYS A 1 94 ? -5.268 7.004 10.281 1.00 85.69 94 CYS A N 1
ATOM 729 C CA . CYS A 1 94 ? -6.587 6.494 9.906 1.00 85.69 94 CYS A CA 1
ATOM 730 C C . CYS A 1 94 ? -7.216 5.683 11.047 1.00 85.69 94 CYS A C 1
ATOM 732 O O . CYS A 1 94 ? -8.365 5.924 11.400 1.00 85.69 94 CYS A O 1
ATOM 734 N N . LEU A 1 95 ? -6.457 4.772 11.667 1.00 84.69 95 LEU A N 1
ATOM 735 C CA . LEU A 1 95 ? -6.933 3.972 12.802 1.00 84.69 95 LEU A CA 1
ATOM 736 C C . LEU A 1 95 ? -7.311 4.841 14.012 1.00 84.69 95 LEU A C 1
ATOM 738 O O . LEU A 1 95 ? -8.283 4.537 14.697 1.00 84.69 95 LEU A O 1
ATOM 742 N N . ALA A 1 96 ? -6.587 5.939 14.258 1.00 87.00 96 ALA A N 1
ATOM 743 C CA . ALA A 1 96 ? -6.941 6.898 15.303 1.00 87.00 96 ALA A CA 1
ATOM 744 C C . ALA A 1 96 ? -8.292 7.578 15.026 1.00 87.00 96 ALA A C 1
ATOM 746 O O . ALA A 1 96 ? -9.126 7.631 15.924 1.00 87.00 96 ALA A O 1
ATOM 747 N N . VAL A 1 97 ? -8.545 8.010 13.784 1.00 84.00 97 VAL A N 1
ATOM 748 C CA . VAL A 1 97 ? -9.843 8.585 13.382 1.00 84.00 97 VAL A CA 1
ATOM 749 C C . VAL A 1 97 ? -10.973 7.565 13.543 1.00 84.00 97 VAL A C 1
ATOM 751 O O . VAL A 1 97 ? -12.001 7.883 14.126 1.00 84.00 97 VAL A O 1
ATOM 754 N N . ILE A 1 98 ? -10.781 6.324 13.087 1.00 80.69 98 ILE A N 1
ATOM 755 C CA . ILE A 1 98 ? -11.762 5.237 13.264 1.00 80.69 98 ILE A CA 1
ATOM 756 C C . ILE A 1 98 ? -12.081 5.014 14.749 1.00 80.69 98 ILE A C 1
ATOM 758 O O . ILE A 1 98 ? -13.246 4.867 15.113 1.00 80.69 98 ILE A O 1
ATOM 762 N N . LYS A 1 99 ? -11.061 5.054 15.614 1.00 83.19 99 LYS A N 1
ATOM 763 C CA . LYS A 1 99 ? -11.231 4.931 17.064 1.00 83.19 99 LYS A CA 1
ATOM 764 C C . LYS A 1 99 ? -12.001 6.110 17.668 1.00 83.19 99 LYS A C 1
ATOM 766 O O . LYS A 1 99 ? -12.842 5.888 18.531 1.00 83.19 99 LYS A O 1
ATOM 771 N N . GLU A 1 100 ? -11.726 7.341 17.237 1.00 85.69 100 GLU A N 1
ATOM 772 C CA . GLU A 1 100 ? -12.462 8.540 17.676 1.00 85.69 100 GLU A CA 1
ATOM 773 C C . GLU A 1 100 ? -13.928 8.530 17.226 1.00 85.69 100 GLU A C 1
ATOM 775 O O . GLU A 1 100 ? -14.788 9.060 17.922 1.00 85.69 100 GLU A O 1
ATOM 780 N N . LEU A 1 101 ? -14.216 7.896 16.088 1.00 82.00 101 LEU A N 1
ATOM 781 C CA . LEU A 1 101 ? -15.572 7.683 15.580 1.00 82.00 101 LEU A CA 1
ATOM 782 C C . LEU A 1 101 ? -16.289 6.490 16.237 1.00 82.00 101 LEU A C 1
ATOM 784 O O . LEU A 1 101 ? -17.403 6.169 15.831 1.00 82.00 101 LEU A O 1
ATOM 788 N N . GLU A 1 102 ? -15.662 5.833 17.220 1.00 84.75 102 GLU A N 1
ATOM 789 C CA . GLU A 1 102 ? -16.193 4.658 17.930 1.00 84.75 102 GLU A CA 1
ATOM 790 C C . GLU A 1 102 ? -16.574 3.490 16.997 1.00 84.75 102 GLU A C 1
ATOM 792 O O . GLU A 1 102 ? -17.430 2.660 17.313 1.00 84.75 102 GLU A O 1
ATOM 797 N N . ILE A 1 103 ? -15.912 3.402 15.839 1.00 79.12 103 ILE A N 1
ATOM 798 C CA . ILE A 1 103 ? -16.098 2.311 14.882 1.00 79.12 103 ILE A CA 1
ATOM 799 C C . ILE A 1 103 ? -15.295 1.106 15.374 1.00 79.12 103 ILE A C 1
ATOM 801 O O . ILE A 1 103 ? -14.071 1.161 15.529 1.00 79.12 103 ILE A O 1
ATOM 805 N N . ASN A 1 104 ? -15.998 0.004 15.624 1.00 77.75 104 ASN A N 1
ATOM 806 C CA . ASN A 1 104 ? -15.396 -1.221 16.133 1.00 77.75 104 ASN A CA 1
ATOM 807 C C . ASN A 1 104 ? -14.957 -2.142 14.982 1.00 77.75 104 ASN A C 1
ATOM 809 O O . ASN A 1 104 ? -15.627 -2.184 13.951 1.00 77.75 104 ASN A O 1
ATOM 813 N N . PRO A 1 105 ? -13.868 -2.913 15.155 1.00 80.50 105 PRO A N 1
ATOM 814 C CA . PRO A 1 105 ? -13.519 -4.004 14.250 1.00 80.50 105 PRO A CA 1
ATOM 815 C C . PRO A 1 105 ? -14.672 -5.004 14.035 1.00 80.50 105 PRO A C 1
ATOM 817 O O . PRO A 1 105 ? -15.527 -5.146 14.916 1.00 80.50 105 PRO A O 1
ATOM 820 N N . PRO A 1 106 ? -14.672 -5.761 12.922 1.00 83.88 106 PRO A N 1
ATOM 821 C CA . PRO A 1 106 ? -13.601 -5.866 11.923 1.00 83.88 106 PRO A CA 1
ATOM 822 C C . PRO A 1 106 ? -13.529 -4.678 10.948 1.00 83.88 106 PRO A C 1
ATOM 824 O O . PRO A 1 106 ? -14.541 -4.236 10.414 1.00 83.88 106 PRO A O 1
ATOM 827 N N . LEU A 1 107 ? -12.309 -4.203 10.676 1.00 83.00 107 LEU A N 1
ATOM 828 C CA . LEU A 1 107 ? -12.027 -3.186 9.653 1.00 83.00 107 LEU A CA 1
ATOM 829 C C . LEU A 1 107 ? -11.383 -3.846 8.434 1.00 83.00 107 LEU A C 1
ATOM 831 O O . LEU A 1 107 ? -10.591 -4.773 8.587 1.00 83.00 107 LEU A O 1
ATOM 835 N N . ALA A 1 108 ? -11.625 -3.330 7.235 1.00 84.00 108 ALA A N 1
ATOM 836 C CA . ALA A 1 108 ? -10.862 -3.734 6.053 1.00 84.00 108 ALA A CA 1
ATOM 837 C C . ALA A 1 108 ? -9.792 -2.691 5.706 1.00 84.00 108 ALA A C 1
ATOM 839 O O . ALA A 1 108 ? -10.085 -1.501 5.717 1.00 84.00 108 ALA A O 1
ATOM 840 N N . VAL A 1 109 ? -8.570 -3.112 5.373 1.00 85.75 109 VAL A N 1
ATOM 841 C CA . VAL A 1 109 ? -7.500 -2.250 4.844 1.00 85.75 109 VAL A CA 1
ATOM 842 C C . VAL A 1 109 ? -7.153 -2.704 3.435 1.00 85.75 109 VAL A C 1
ATOM 844 O O . VAL A 1 109 ? -6.675 -3.817 3.238 1.00 85.75 109 VAL A O 1
ATOM 847 N N . ALA A 1 110 ? -7.364 -1.836 2.453 1.00 85.31 110 ALA A N 1
ATOM 848 C CA . ALA A 1 110 ? -7.068 -2.120 1.053 1.00 85.31 110 ALA A CA 1
ATOM 849 C C . ALA A 1 110 ? -5.942 -1.222 0.534 1.00 85.31 110 ALA A C 1
ATOM 851 O O . ALA A 1 110 ? -5.872 -0.053 0.912 1.00 85.31 110 ALA A O 1
ATOM 852 N N . LEU A 1 111 ? -5.090 -1.758 -0.347 1.00 87.81 111 LEU A N 1
ATOM 853 C CA . LEU A 1 111 ? -4.078 -0.996 -1.080 1.00 87.81 111 LEU A CA 1
ATOM 854 C C . LEU A 1 111 ? -4.244 -1.202 -2.584 1.00 87.81 111 LEU A C 1
ATOM 856 O O . LEU A 1 111 ? -4.411 -2.323 -3.059 1.00 87.81 111 LEU A O 1
ATOM 860 N N . SER A 1 112 ? -4.162 -0.117 -3.342 1.00 87.19 112 SER A N 1
ATOM 861 C CA . SER A 1 112 ? -4.123 -0.161 -4.804 1.00 87.19 112 SER A CA 1
ATOM 862 C C . SER A 1 112 ? -2.997 0.714 -5.333 1.00 87.19 112 SER A C 1
ATOM 864 O O . SER A 1 112 ? -2.737 1.767 -4.755 1.00 87.19 112 SER A O 1
ATOM 866 N N . LEU A 1 113 ? -2.353 0.295 -6.427 1.00 89.25 113 LEU A N 1
ATOM 867 C CA . LEU A 1 113 ? -1.467 1.137 -7.233 1.00 89.25 113 LEU A CA 1
ATOM 868 C C . LEU A 1 113 ? -2.122 1.377 -8.598 1.00 89.25 113 LEU A C 1
ATOM 870 O O . LEU A 1 113 ? -2.350 0.427 -9.344 1.00 89.25 113 LEU A O 1
ATOM 874 N N . VAL A 1 114 ? -2.427 2.626 -8.953 1.00 86.69 114 VAL A N 1
ATOM 875 C CA . VAL A 1 114 ? -3.074 2.950 -10.242 1.00 86.69 114 VAL A CA 1
ATOM 876 C C . VAL A 1 114 ? -2.120 3.607 -11.243 1.00 86.69 114 VAL A C 1
ATOM 878 O O . VAL A 1 114 ? -1.221 4.347 -10.850 1.00 86.69 114 VAL A O 1
ATOM 881 N N . ASN A 1 115 ? -2.350 3.361 -12.539 1.00 85.31 115 ASN A N 1
ATOM 882 C CA . ASN A 1 115 ? -1.550 3.820 -13.686 1.00 85.31 115 ASN A CA 1
ATOM 883 C C . ASN A 1 115 ? -0.093 3.323 -13.673 1.00 85.31 115 ASN A C 1
ATOM 885 O O . ASN A 1 115 ? 0.845 4.061 -14.008 1.00 85.31 115 ASN A O 1
ATOM 889 N N . VAL A 1 116 ? 0.078 2.056 -13.298 1.00 88.12 116 VAL A N 1
ATOM 890 C CA . VAL A 1 116 ? 1.369 1.384 -13.085 1.00 88.12 116 VAL A CA 1
ATOM 891 C C . VAL A 1 116 ? 1.816 0.501 -14.253 1.00 88.12 116 VAL A C 1
ATOM 893 O O . VAL A 1 116 ? 2.832 -0.184 -14.147 1.00 88.12 116 VAL A O 1
ATOM 896 N N . ARG A 1 117 ? 1.123 0.537 -15.396 1.00 89.75 117 ARG A N 1
ATOM 897 C CA . ARG A 1 117 ? 1.558 -0.185 -16.600 1.00 89.75 117 ARG A CA 1
ATOM 898 C C . ARG A 1 117 ? 2.972 0.215 -17.015 1.00 89.75 117 ARG A C 1
ATOM 900 O O . ARG A 1 117 ? 3.297 1.403 -17.066 1.00 89.75 117 ARG A O 1
ATOM 907 N N . GLY A 1 118 ? 3.792 -0.783 -17.331 1.00 89.31 118 GLY A N 1
ATOM 908 C CA . GLY A 1 118 ? 5.195 -0.625 -17.711 1.00 89.31 118 GLY A CA 1
ATOM 909 C C . GLY A 1 118 ? 6.096 -0.182 -16.559 1.00 89.31 118 GLY A C 1
ATOM 910 O O . GLY A 1 118 ? 7.273 0.085 -16.785 1.00 89.31 118 GLY A O 1
ATOM 911 N N . SER A 1 119 ? 5.564 -0.067 -15.336 1.00 89.62 119 SER A N 1
ATOM 912 C CA . SER A 1 119 ? 6.382 0.258 -14.173 1.00 89.62 119 SER A CA 1
ATOM 913 C C . SER A 1 119 ? 7.170 -0.953 -13.699 1.00 89.62 119 SER A C 1
ATOM 915 O O . SER A 1 119 ? 6.732 -2.094 -13.854 1.00 89.62 119 SER A O 1
ATOM 917 N N . GLN A 1 120 ? 8.315 -0.678 -13.088 1.00 89.56 120 GLN A N 1
ATOM 918 C CA . GLN A 1 120 ? 9.166 -1.659 -12.427 1.00 89.56 120 GLN A CA 1
ATOM 919 C C . GLN A 1 120 ? 9.406 -1.256 -10.971 1.00 89.56 120 GLN A C 1
ATOM 921 O O . GLN A 1 120 ? 9.289 -0.082 -10.616 1.00 89.56 120 GLN A O 1
ATOM 926 N N . MET A 1 121 ? 9.781 -2.205 -10.117 1.00 88.00 1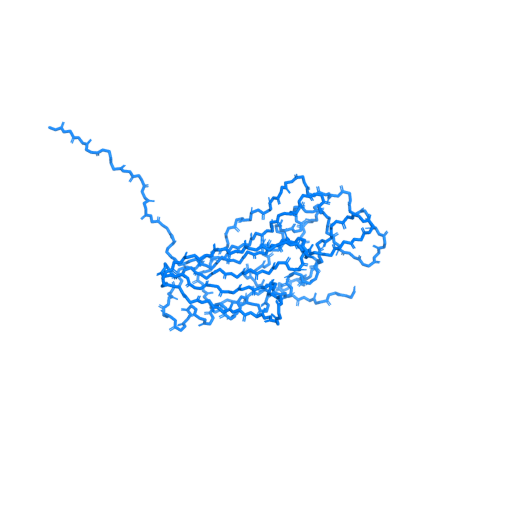21 MET A N 1
ATOM 927 C CA . MET A 1 121 ? 10.148 -1.904 -8.734 1.00 88.00 121 MET A CA 1
ATOM 928 C C . MET A 1 121 ? 11.640 -1.593 -8.613 1.00 88.00 121 MET A C 1
ATOM 930 O O . MET A 1 121 ? 12.483 -2.374 -9.044 1.00 88.00 121 MET A O 1
ATOM 934 N N . PHE A 1 122 ? 11.969 -0.474 -7.964 1.00 84.94 122 PHE A N 1
ATOM 935 C CA . PHE A 1 122 ? 13.350 -0.132 -7.626 1.00 84.94 122 PHE A CA 1
ATOM 936 C C . PHE A 1 122 ? 13.740 -0.808 -6.307 1.00 84.94 122 PHE A C 1
ATOM 938 O O . PHE A 1 122 ? 13.600 -0.222 -5.228 1.00 84.94 122 PHE A O 1
ATOM 945 N N . ALA A 1 123 ? 14.126 -2.085 -6.385 1.00 77.88 123 ALA A N 1
ATOM 946 C CA . ALA A 1 123 ? 14.337 -2.952 -5.229 1.00 77.88 123 ALA A CA 1
ATOM 947 C C . ALA A 1 123 ? 15.780 -2.997 -4.697 1.00 77.88 123 ALA A C 1
ATOM 949 O O . ALA A 1 123 ? 15.983 -3.614 -3.664 1.00 77.88 123 ALA A O 1
ATOM 950 N N . SER A 1 124 ? 16.784 -2.366 -5.288 1.00 71.81 124 SER A N 1
ATOM 951 C CA . SER A 1 124 ? 18.115 -2.212 -4.671 1.00 71.81 124 SER A CA 1
ATOM 952 C C . SER A 1 124 ? 18.871 -1.066 -5.344 1.00 71.81 124 SER A C 1
ATOM 954 O O . SER A 1 124 ? 18.481 -0.616 -6.418 1.00 71.81 124 SER A O 1
ATOM 956 N N . ASN A 1 125 ? 19.934 -0.572 -4.698 1.00 62.38 125 ASN A N 1
ATOM 957 C CA . ASN A 1 125 ? 20.850 0.412 -5.296 1.00 62.38 125 ASN A CA 1
ATOM 958 C C . ASN A 1 125 ? 21.795 -0.210 -6.332 1.00 62.38 125 ASN A C 1
ATOM 960 O O . ASN A 1 125 ? 22.522 0.523 -7.007 1.00 62.38 125 ASN A O 1
ATOM 964 N N . ASP A 1 126 ? 21.808 -1.539 -6.449 1.00 56.38 126 ASP A N 1
ATOM 965 C CA . ASP A 1 126 ? 22.523 -2.194 -7.528 1.00 56.38 126 ASP A CA 1
ATOM 966 C C . ASP A 1 126 ? 21.824 -1.814 -8.828 1.00 56.38 126 ASP A C 1
ATOM 968 O O . ASP A 1 126 ? 20.609 -1.938 -8.962 1.00 56.38 126 ASP A O 1
ATOM 972 N N . TYR A 1 127 ? 22.602 -1.292 -9.771 1.00 48.31 127 TYR A N 1
ATOM 973 C CA . TYR A 1 127 ? 22.153 -0.806 -11.071 1.00 48.31 127 TYR A CA 1
ATOM 974 C C . TYR A 1 127 ? 21.643 -1.932 -11.995 1.00 48.31 127 TYR A C 1
ATOM 976 O O . TYR A 1 127 ? 21.846 -1.864 -13.209 1.00 48.31 127 TYR A O 1
ATOM 984 N N . ASP A 1 128 ? 20.913 -2.917 -11.465 1.00 50.22 128 ASP A N 1
ATOM 985 C CA . ASP A 1 128 ? 19.893 -3.650 -12.209 1.00 50.22 128 ASP A CA 1
ATOM 986 C C . ASP A 1 128 ? 18.747 -2.675 -12.500 1.00 50.22 128 ASP A C 1
ATOM 988 O O . ASP A 1 128 ? 17.626 -2.748 -12.003 1.00 50.22 128 ASP A O 1
ATOM 992 N N . LEU A 1 129 ? 19.059 -1.713 -13.369 1.00 51.16 129 LEU A N 1
ATOM 993 C CA . LEU A 1 129 ? 18.143 -0.735 -13.948 1.00 51.16 129 LEU A CA 1
ATOM 994 C C . LEU A 1 129 ? 17.002 -1.403 -14.732 1.00 51.16 129 LEU A C 1
ATOM 996 O O . LEU A 1 129 ? 16.112 -0.708 -15.217 1.00 51.16 129 LEU A O 1
ATOM 1000 N N . TYR A 1 130 ? 17.026 -2.731 -14.824 1.00 52.22 130 TYR A N 1
ATOM 1001 C CA . TYR A 1 130 ? 16.023 -3.583 -15.419 1.00 52.22 130 TYR A CA 1
ATOM 1002 C C . TYR A 1 130 ? 15.681 -4.696 -14.428 1.00 52.22 130 TYR A C 1
ATOM 1004 O O . TYR A 1 130 ? 16.165 -5.819 -14.552 1.00 52.22 130 TYR A O 1
ATOM 1012 N N . SER A 1 131 ? 14.779 -4.423 -13.481 1.00 59.81 131 SER A N 1
ATOM 1013 C CA . SER A 1 131 ? 13.898 -5.523 -13.092 1.00 59.81 131 SER A CA 1
ATOM 1014 C C . SER A 1 131 ? 13.228 -5.992 -14.384 1.00 59.81 131 SER A C 1
ATOM 1016 O O . SER A 1 131 ? 12.585 -5.206 -15.082 1.00 59.81 131 SER A O 1
ATOM 1018 N N . HIS A 1 132 ? 13.420 -7.258 -14.750 1.00 63.59 132 HIS A N 1
ATOM 1019 C CA . HIS A 1 132 ? 12.784 -7.829 -15.939 1.00 63.59 132 HIS A CA 1
ATOM 1020 C C . HIS A 1 132 ? 11.253 -7.926 -15.793 1.00 63.59 132 HIS A C 1
ATOM 1022 O O . HIS A 1 132 ? 10.564 -8.278 -16.749 1.00 63.59 132 HIS A O 1
ATOM 1028 N N . TYR A 1 133 ? 10.717 -7.596 -14.615 1.00 78.19 133 TYR A N 1
ATOM 1029 C CA . TYR A 1 133 ? 9.307 -7.694 -14.278 1.00 78.19 133 TYR A CA 1
ATOM 1030 C C . TYR A 1 133 ? 8.661 -6.310 -14.295 1.00 78.19 133 TYR A C 1
ATOM 1032 O O . TYR A 1 133 ? 8.591 -5.606 -13.285 1.00 78.19 133 TYR A O 1
ATOM 1040 N N . GLN A 1 134 ? 8.180 -5.929 -15.477 1.00 87.38 134 GLN A N 1
ATOM 1041 C CA . GLN A 1 134 ? 7.299 -4.780 -15.637 1.00 87.38 134 GLN A CA 1
ATOM 1042 C C . GLN A 1 134 ? 5.839 -5.209 -15.519 1.00 87.38 134 GLN A C 1
ATOM 1044 O O . GLN A 1 134 ? 5.437 -6.240 -16.064 1.00 87.38 134 GLN A O 1
ATOM 1049 N N . LEU A 1 135 ? 5.026 -4.389 -14.855 1.00 88.31 135 LEU A N 1
ATOM 1050 C CA . LEU A 1 135 ? 3.590 -4.640 -14.786 1.00 88.31 135 LEU A CA 1
ATOM 1051 C C . LEU A 1 135 ? 2.934 -4.453 -16.155 1.00 88.31 135 LEU A C 1
ATOM 1053 O O . LEU A 1 135 ? 3.064 -3.408 -16.794 1.00 88.31 135 LEU A O 1
ATOM 1057 N N . ALA A 1 136 ? 2.165 -5.450 -16.583 1.00 88.50 136 ALA A N 1
ATOM 1058 C CA . ALA A 1 136 ? 1.359 -5.362 -17.796 1.00 88.50 136 ALA A CA 1
ATOM 1059 C C . ALA A 1 136 ? 0.014 -4.656 -17.553 1.00 88.50 136 ALA A C 1
ATOM 1061 O O . ALA A 1 136 ? -0.553 -4.085 -18.486 1.00 88.50 136 ALA A O 1
ATOM 1062 N N . GLN A 1 137 ? -0.501 -4.704 -16.318 1.00 88.81 137 GLN A N 1
ATOM 1063 C CA . GLN A 1 137 ? -1.779 -4.100 -15.950 1.00 88.81 137 GLN A CA 1
ATOM 1064 C C . GLN A 1 137 ? -1.650 -2.591 -15.714 1.00 88.81 137 GLN A C 1
ATOM 1066 O O . GLN A 1 137 ? -0.656 -2.112 -15.170 1.00 88.81 137 GLN A O 1
ATOM 1071 N N . ASP A 1 138 ? -2.707 -1.851 -16.048 1.00 87.25 138 ASP A N 1
ATOM 1072 C CA . ASP A 1 138 ? -2.822 -0.426 -15.721 1.00 87.25 138 ASP A CA 1
ATOM 1073 C C . ASP A 1 138 ? -2.979 -0.181 -14.218 1.00 87.25 138 ASP A C 1
ATOM 1075 O O . ASP A 1 138 ? -2.491 0.824 -13.701 1.00 87.25 138 ASP A O 1
ATOM 1079 N N . HIS A 1 139 ? -3.600 -1.117 -13.499 1.00 86.19 139 HIS A N 1
ATOM 1080 C CA . HIS A 1 139 ? -3.861 -1.010 -12.068 1.00 86.19 139 HIS A CA 1
ATOM 1081 C C . HIS A 1 139 ? -3.498 -2.313 -11.353 1.00 86.19 139 HIS A C 1
ATOM 1083 O O . HIS A 1 139 ? -3.841 -3.400 -11.818 1.00 86.19 139 HIS A O 1
ATOM 1089 N N . LEU A 1 140 ? -2.847 -2.190 -10.199 1.00 88.44 140 LEU A N 1
ATOM 1090 C CA . LEU A 1 140 ? -2.624 -3.267 -9.245 1.00 88.44 140 LEU A CA 1
ATOM 1091 C C . LEU A 1 140 ? -3.605 -3.086 -8.084 1.00 88.44 140 LEU A C 1
ATOM 1093 O O . LEU A 1 140 ? -3.374 -2.261 -7.202 1.00 88.44 140 LEU A O 1
ATOM 1097 N N . ILE A 1 141 ? -4.707 -3.834 -8.111 1.00 87.38 141 ILE A N 1
ATOM 1098 C CA . ILE A 1 141 ? -5.724 -3.845 -7.053 1.00 87.38 141 ILE A CA 1
ATOM 1099 C C . ILE A 1 141 ? -5.476 -5.076 -6.181 1.00 87.38 141 ILE A C 1
ATOM 1101 O O . ILE A 1 141 ? -5.517 -6.198 -6.687 1.00 87.38 141 ILE A O 1
ATOM 1105 N N . LEU A 1 142 ? -5.175 -4.874 -4.898 1.00 86.62 142 LEU A N 1
ATOM 1106 C CA . LEU A 1 142 ? -4.815 -5.961 -3.986 1.00 86.62 142 LEU A CA 1
ATOM 1107 C C . LEU A 1 142 ? -6.007 -6.411 -3.132 1.00 86.62 142 LEU A C 1
ATOM 1109 O O . LEU A 1 142 ? -6.894 -5.601 -2.851 1.00 86.62 142 LEU A O 1
ATOM 1113 N N . PRO A 1 143 ? -6.016 -7.678 -2.675 1.00 85.62 143 PRO A N 1
ATOM 1114 C CA . PRO A 1 143 ? -6.960 -8.139 -1.665 1.00 85.62 143 PRO A CA 1
ATOM 1115 C C . PRO A 1 143 ? -6.921 -7.281 -0.393 1.00 85.62 143 PRO A C 1
ATOM 1117 O O . PRO A 1 143 ? -5.863 -6.806 0.024 1.00 85.62 143 PRO A O 1
ATOM 1120 N N . GLU A 1 144 ? -8.082 -7.121 0.237 1.00 81.31 144 GLU A N 1
ATOM 1121 C CA . GLU A 1 144 ? -8.233 -6.384 1.494 1.00 81.31 144 GLU A CA 1
ATOM 1122 C C . GLU A 1 144 ? -7.686 -7.219 2.668 1.00 81.31 144 GLU A C 1
ATOM 1124 O O . GLU A 1 144 ? 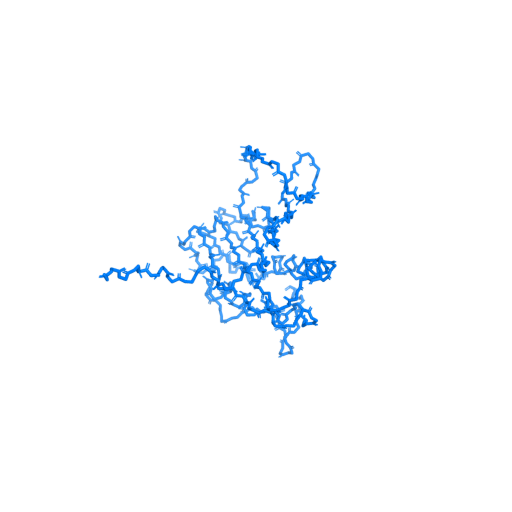-7.933 -8.424 2.755 1.00 81.31 144 GLU A O 1
ATOM 1129 N N . ALA A 1 145 ? -6.964 -6.590 3.597 1.00 83.06 145 ALA A N 1
ATOM 1130 C CA . ALA A 1 145 ? -6.599 -7.201 4.870 1.00 83.06 145 ALA A CA 1
ATOM 1131 C C . ALA A 1 145 ? -7.666 -6.889 5.922 1.00 83.06 145 ALA A C 1
ATOM 1133 O O . ALA A 1 145 ? -7.955 -5.723 6.186 1.00 83.06 145 ALA A O 1
ATOM 1134 N N . VAL A 1 146 ? -8.215 -7.926 6.553 1.00 84.69 146 VAL A N 1
ATOM 1135 C CA . VAL A 1 146 ? -9.141 -7.766 7.678 1.00 84.69 146 VAL A CA 1
ATOM 1136 C C . VAL A 1 146 ? -8.347 -7.509 8.960 1.00 84.69 146 VAL A C 1
ATOM 1138 O O . VAL A 1 146 ? -7.363 -8.189 9.265 1.00 84.69 146 VAL A O 1
ATOM 1141 N N . VAL A 1 147 ? -8.761 -6.486 9.698 1.00 84.38 147 VAL A N 1
ATOM 1142 C CA . VAL A 1 147 ? -8.185 -6.049 10.964 1.00 84.38 147 VAL A CA 1
ATOM 1143 C C . VAL A 1 147 ? -9.229 -6.279 12.045 1.00 84.38 147 VAL A C 1
ATOM 1145 O O . VAL A 1 147 ? -10.127 -5.463 12.235 1.00 84.38 147 VAL A O 1
ATOM 1148 N N . ASP A 1 148 ? -9.087 -7.393 12.756 1.00 85.31 148 ASP A N 1
ATOM 1149 C CA . ASP A 1 148 ? -9.970 -7.765 13.871 1.00 85.31 148 ASP A CA 1
ATOM 1150 C C . ASP A 1 148 ? -9.626 -7.026 15.174 1.00 85.31 148 ASP A C 1
ATOM 1152 O O . ASP A 1 148 ? -10.425 -6.981 16.104 1.00 85.31 148 ASP A O 1
ATOM 1156 N N . ASP A 1 149 ? -8.432 -6.435 15.244 1.00 83.62 149 ASP A N 1
ATOM 1157 C CA . ASP A 1 149 ? -7.953 -5.663 16.386 1.00 83.62 149 ASP A CA 1
ATOM 1158 C C . ASP A 1 149 ? -7.240 -4.396 15.901 1.00 83.62 149 ASP A C 1
ATOM 1160 O O . ASP A 1 149 ? -6.148 -4.455 15.330 1.00 83.62 149 ASP A O 1
ATOM 1164 N N . ALA A 1 150 ? -7.852 -3.237 16.152 1.00 71.88 150 ALA A N 1
ATOM 1165 C CA . ALA A 1 150 ? -7.290 -1.934 15.803 1.00 71.88 150 ALA A CA 1
ATOM 1166 C C . ALA A 1 150 ? -6.043 -1.562 16.636 1.00 71.88 150 ALA A C 1
ATOM 1168 O O . ALA A 1 150 ? -5.327 -0.631 16.269 1.00 71.88 150 ALA A O 1
ATOM 1169 N N . ALA A 1 151 ? -5.755 -2.277 17.733 1.00 81.75 151 ALA A N 1
ATOM 1170 C CA . ALA A 1 151 ? -4.516 -2.138 18.501 1.00 81.75 151 ALA A CA 1
ATOM 1171 C C . ALA A 1 151 ? -3.342 -2.935 17.903 1.00 81.75 151 ALA A C 1
ATOM 1173 O O . ALA A 1 151 ? -2.199 -2.782 18.348 1.00 81.75 151 ALA A O 1
ATOM 1174 N N . LYS A 1 152 ? -3.593 -3.773 16.888 1.00 84.94 152 LYS A N 1
ATOM 1175 C CA . LYS A 1 152 ? -2.549 -4.526 16.189 1.00 84.94 152 LYS A CA 1
ATOM 1176 C C . LYS A 1 152 ? -1.542 -3.574 15.546 1.00 84.94 152 LYS A C 1
ATOM 1178 O O . LYS A 1 152 ? -1.890 -2.560 14.948 1.00 84.94 152 LYS A O 1
ATOM 1183 N N . GLU A 1 153 ? -0.266 -3.940 15.637 1.00 90.25 153 GLU A N 1
ATOM 1184 C CA . GLU A 1 153 ? 0.828 -3.154 15.070 1.00 90.25 153 GLU A CA 1
ATOM 1185 C C . GLU A 1 153 ? 0.618 -2.930 13.552 1.00 90.25 153 GLU A C 1
ATOM 1187 O O . GLU A 1 153 ? 0.526 -3.914 12.808 1.00 90.25 153 GLU A O 1
ATOM 1192 N N . PRO A 1 154 ? 0.597 -1.671 13.065 1.00 89.81 154 PRO A N 1
ATOM 1193 C CA . PRO A 1 154 ? 0.361 -1.330 11.656 1.00 89.81 154 PRO A CA 1
ATOM 1194 C C . PRO A 1 154 ? 1.269 -2.081 10.677 1.00 89.81 154 PRO A C 1
ATOM 1196 O O . PRO A 1 154 ? 0.818 -2.543 9.631 1.00 89.81 154 PRO A O 1
ATOM 1199 N N . ALA A 1 155 ? 2.536 -2.287 11.049 1.00 92.69 155 ALA A N 1
ATOM 1200 C CA . ALA A 1 155 ? 3.492 -3.064 10.265 1.00 92.69 155 ALA A CA 1
ATOM 1201 C C . ALA A 1 155 ? 3.024 -4.508 10.020 1.00 92.69 155 ALA A C 1
ATOM 1203 O O . ALA A 1 155 ? 3.167 -5.023 8.915 1.00 92.69 155 ALA A O 1
ATOM 1204 N N . LYS A 1 156 ? 2.396 -5.146 11.014 1.00 91.75 156 LYS A N 1
ATOM 1205 C CA . LYS A 1 156 ? 1.874 -6.515 10.898 1.00 91.75 156 LYS A CA 1
ATOM 1206 C C . LYS A 1 156 ? 0.586 -6.592 10.083 1.00 91.75 156 LYS A C 1
ATOM 1208 O O . LYS A 1 156 ? 0.300 -7.648 9.527 1.00 91.75 156 LYS A O 1
ATOM 1213 N N . ILE A 1 157 ? -0.195 -5.512 10.039 1.00 90.25 157 ILE A N 1
ATOM 1214 C CA . ILE A 1 157 ? -1.377 -5.397 9.171 1.00 90.25 157 ILE A CA 1
ATOM 1215 C C . ILE A 1 157 ? -0.934 -5.250 7.712 1.00 90.25 157 ILE A C 1
ATOM 1217 O O . ILE A 1 157 ? -1.461 -5.925 6.834 1.00 90.25 157 ILE A O 1
ATOM 1221 N N . LEU A 1 158 ? 0.053 -4.387 7.462 1.00 91.94 158 LEU A N 1
ATOM 1222 C CA . LEU A 1 158 ? 0.463 -4.001 6.113 1.00 91.94 158 LEU A CA 1
ATOM 1223 C C . LEU A 1 158 ? 1.451 -4.966 5.462 1.00 91.94 158 LEU A C 1
ATOM 1225 O O . LEU A 1 158 ? 1.490 -5.038 4.237 1.00 91.94 158 LEU A O 1
ATOM 1229 N N . LYS A 1 159 ? 2.232 -5.727 6.238 1.00 94.19 159 LYS A N 1
ATOM 1230 C CA . LYS A 1 159 ? 3.232 -6.648 5.682 1.00 94.19 159 LYS A CA 1
ATOM 1231 C C . LYS A 1 159 ? 2.649 -7.607 4.626 1.00 94.19 159 LYS A C 1
ATOM 1233 O O . LYS A 1 159 ? 3.218 -7.647 3.540 1.00 94.19 159 LYS A O 1
ATOM 1238 N N . PRO A 1 160 ? 1.532 -8.329 4.866 1.00 93.00 160 PRO A N 1
ATOM 1239 C CA . PRO A 1 160 ? 0.944 -9.194 3.841 1.00 93.00 160 PRO A CA 1
ATOM 1240 C C . PRO A 1 160 ? 0.558 -8.441 2.562 1.00 93.00 160 PRO A C 1
ATOM 1242 O O . PRO A 1 160 ? 0.748 -8.955 1.467 1.00 93.00 160 PRO A O 1
ATOM 1245 N N . ILE A 1 161 ? 0.063 -7.206 2.686 1.00 92.81 161 ILE A N 1
ATOM 1246 C CA . ILE A 1 161 ? -0.292 -6.361 1.540 1.00 92.81 161 ILE A CA 1
ATOM 1247 C C . ILE A 1 161 ? 0.967 -5.963 0.758 1.00 92.81 161 ILE A C 1
ATOM 1249 O O . ILE A 1 161 ? 0.985 -6.045 -0.468 1.00 92.81 161 ILE A O 1
ATOM 1253 N N . PHE A 1 162 ? 2.037 -5.555 1.441 1.00 94.62 162 PHE A N 1
ATOM 1254 C CA . PHE A 1 162 ? 3.296 -5.212 0.781 1.00 94.62 162 PHE A CA 1
ATOM 1255 C C . PHE A 1 162 ? 3.948 -6.421 0.118 1.00 94.62 162 PHE A C 1
ATOM 1257 O O . PHE A 1 162 ? 4.438 -6.302 -1.000 1.00 94.62 162 PHE A O 1
ATOM 1264 N N . ASP A 1 163 ? 3.895 -7.597 0.742 1.00 94.94 163 ASP A N 1
ATOM 1265 C CA . ASP A 1 163 ? 4.384 -8.828 0.121 1.00 94.94 163 ASP A CA 1
ATOM 1266 C C . ASP A 1 163 ? 3.664 -9.105 -1.213 1.00 94.94 163 ASP A C 1
ATOM 1268 O O . ASP A 1 163 ? 4.317 -9.498 -2.178 1.00 94.94 163 ASP A O 1
ATOM 1272 N N . LEU A 1 164 ? 2.357 -8.813 -1.312 1.00 94.38 164 LEU A N 1
ATOM 1273 C CA . LEU A 1 164 ? 1.601 -8.910 -2.568 1.00 94.38 164 LEU A CA 1
ATOM 1274 C C . LEU A 1 164 ? 2.038 -7.871 -3.610 1.00 94.38 164 LEU A C 1
ATOM 1276 O O . LEU A 1 164 ? 2.111 -8.206 -4.793 1.00 94.38 164 LEU A O 1
ATOM 1280 N N . VAL A 1 165 ? 2.364 -6.638 -3.196 1.00 93.12 165 VAL A N 1
ATOM 1281 C CA . VAL A 1 165 ? 2.954 -5.642 -4.109 1.00 93.12 165 VAL A CA 1
ATOM 1282 C C . VAL A 1 165 ? 4.249 -6.198 -4.691 1.00 93.12 165 VAL A C 1
ATOM 1284 O O . VAL A 1 165 ? 4.403 -6.244 -5.903 1.00 93.12 165 VAL A O 1
ATOM 1287 N N . TRP A 1 166 ? 5.168 -6.654 -3.842 1.00 93.69 166 TRP A N 1
ATOM 1288 C CA . TRP A 1 166 ? 6.466 -7.187 -4.259 1.00 93.69 166 TRP A CA 1
ATOM 1289 C C . TRP A 1 166 ? 6.337 -8.433 -5.147 1.00 93.69 166 TRP A C 1
ATOM 1291 O O . TRP A 1 166 ? 7.032 -8.522 -6.160 1.00 93.69 166 TRP A O 1
ATOM 1301 N N . ASN A 1 167 ? 5.383 -9.321 -4.851 1.00 93.50 167 ASN A N 1
ATOM 1302 C CA . ASN A 1 167 ? 5.038 -10.460 -5.711 1.00 93.50 167 ASN A CA 1
ATOM 1303 C C . ASN A 1 167 ? 4.646 -10.032 -7.124 1.00 93.50 167 ASN A C 1
ATOM 1305 O O . ASN A 1 167 ? 5.092 -10.638 -8.098 1.00 93.50 167 ASN A O 1
ATOM 1309 N N . ALA A 1 168 ? 3.878 -8.948 -7.256 1.00 91.88 168 ALA A N 1
ATOM 1310 C CA . ALA A 1 168 ? 3.484 -8.418 -8.558 1.00 91.88 168 ALA A CA 1
ATOM 1311 C C . ALA A 1 168 ? 4.678 -7.917 -9.399 1.00 91.88 168 ALA A C 1
ATOM 1313 O O . ALA A 1 168 ? 4.572 -7.838 -10.622 1.00 91.88 168 ALA A O 1
ATOM 1314 N N . PHE A 1 169 ? 5.820 -7.628 -8.763 1.00 90.31 169 PHE A N 1
ATOM 1315 C CA . PHE A 1 169 ? 7.077 -7.234 -9.411 1.00 90.31 169 PHE A CA 1
ATOM 1316 C C . PHE A 1 169 ? 8.144 -8.344 -9.408 1.00 90.31 169 PHE A C 1
ATOM 1318 O O . PHE A 1 169 ? 9.319 -8.062 -9.638 1.00 90.31 169 PHE A O 1
ATOM 1325 N N . GLY A 1 170 ? 7.751 -9.600 -9.171 1.00 89.62 170 GLY A N 1
ATOM 1326 C CA . GLY A 1 170 ? 8.632 -10.765 -9.304 1.00 89.62 170 GLY A CA 1
ATOM 1327 C C . GLY A 1 170 ? 9.486 -11.092 -8.077 1.00 89.62 170 GLY A C 1
ATOM 1328 O O . GLY A 1 170 ? 10.433 -11.868 -8.192 1.00 89.62 170 GLY A O 1
ATOM 1329 N N . TYR A 1 171 ? 9.163 -10.533 -6.910 1.00 90.88 171 TYR A N 1
ATOM 1330 C CA . TYR A 1 171 ? 9.858 -10.820 -5.653 1.00 90.88 171 TYR A CA 1
ATOM 1331 C C . TYR A 1 171 ? 9.014 -11.704 -4.733 1.00 90.88 171 TYR A C 1
ATOM 1333 O O . TYR A 1 171 ? 7.795 -11.593 -4.690 1.00 90.88 171 TYR A O 1
ATOM 1341 N N . ASP A 1 172 ? 9.657 -12.555 -3.942 1.00 90.75 172 ASP A N 1
ATOM 1342 C CA . ASP A 1 172 ? 8.988 -13.473 -3.014 1.00 90.75 172 ASP A CA 1
ATOM 1343 C C . ASP A 1 172 ? 8.249 -12.748 -1.876 1.00 90.75 172 ASP A C 1
ATOM 1345 O O . ASP A 1 172 ? 7.203 -13.212 -1.420 1.00 90.75 172 ASP A O 1
ATOM 1349 N N . ARG A 1 173 ? 8.789 -11.614 -1.418 1.00 93.06 173 ARG A N 1
ATOM 1350 C CA . ARG A 1 173 ? 8.257 -10.799 -0.315 1.00 93.06 173 ARG A CA 1
ATOM 1351 C C . ARG A 1 173 ? 8.881 -9.407 -0.290 1.00 93.06 173 ARG A C 1
ATOM 1353 O O . ARG A 1 173 ? 9.892 -9.165 -0.947 1.00 93.06 173 ARG A O 1
ATOM 1360 N N . SER A 1 174 ? 8.344 -8.522 0.550 1.00 92.88 174 SER A N 1
ATOM 1361 C CA . SER A 1 174 ? 9.008 -7.255 0.852 1.00 92.88 174 SER A CA 1
ATOM 1362 C C . SER A 1 174 ? 10.314 -7.484 1.611 1.00 92.88 174 SER A C 1
ATOM 1364 O O . SER A 1 174 ? 10.349 -8.113 2.674 1.00 92.88 174 SER A O 1
ATOM 1366 N N . TRP A 1 175 ? 11.406 -6.931 1.082 1.00 92.50 175 TRP A N 1
ATOM 1367 C CA . TRP A 1 175 ? 12.722 -6.969 1.728 1.00 92.50 175 TRP A CA 1
ATOM 1368 C C . TRP A 1 175 ? 12.882 -5.932 2.844 1.00 92.50 175 TRP A C 1
ATOM 1370 O O . TRP A 1 175 ? 13.923 -5.882 3.495 1.00 92.50 175 TRP A O 1
ATOM 1380 N N . ASN A 1 176 ? 11.866 -5.102 3.087 1.00 92.88 176 ASN A N 1
ATOM 1381 C CA . ASN A 1 176 ? 11.908 -4.069 4.118 1.00 92.88 176 ASN A CA 1
ATOM 1382 C C . ASN A 1 176 ? 11.418 -4.569 5.488 1.00 92.88 176 ASN A C 1
ATOM 1384 O O . ASN A 1 176 ? 11.179 -3.759 6.375 1.00 92.88 176 ASN A O 1
ATOM 1388 N N . PHE A 1 177 ? 11.239 -5.878 5.688 1.00 92.69 177 PHE A N 1
ATOM 1389 C CA . PHE A 1 177 ? 10.789 -6.448 6.961 1.00 92.69 177 PHE A CA 1
ATOM 1390 C C . PHE A 1 177 ? 11.801 -7.442 7.520 1.00 92.69 177 PHE A C 1
ATOM 1392 O O . PHE A 1 177 ? 12.286 -8.323 6.809 1.00 92.69 177 PHE A O 1
ATOM 1399 N N . ASN A 1 178 ? 12.075 -7.339 8.821 1.00 89.88 178 ASN A N 1
ATOM 1400 C CA . ASN A 1 178 ? 12.869 -8.340 9.530 1.00 89.88 178 ASN A CA 1
ATOM 1401 C C . ASN A 1 178 ? 12.034 -9.584 9.894 1.00 89.88 178 ASN A C 1
ATOM 1403 O O . ASN A 1 178 ? 10.817 -9.619 9.706 1.00 89.88 178 ASN A O 1
ATOM 1407 N N . GLU A 1 179 ? 12.689 -10.604 10.453 1.00 86.94 179 GLU A N 1
ATOM 1408 C CA . GLU A 1 179 ? 12.062 -11.878 10.852 1.00 86.94 179 GLU A CA 1
ATOM 1409 C C . GLU A 1 179 ? 10.924 -11.710 11.871 1.00 86.94 179 GLU A C 1
ATOM 1411 O O . GLU A 1 179 ? 9.980 -12.493 11.887 1.00 86.94 179 GLU A O 1
ATOM 1416 N N . ASN A 1 180 ? 10.958 -10.641 12.672 1.00 87.38 180 ASN A N 1
ATOM 1417 C CA . ASN A 1 180 ? 9.921 -10.321 13.654 1.00 87.38 180 ASN A CA 1
ATOM 1418 C C . ASN A 1 180 ? 8.729 -9.550 13.053 1.00 87.38 180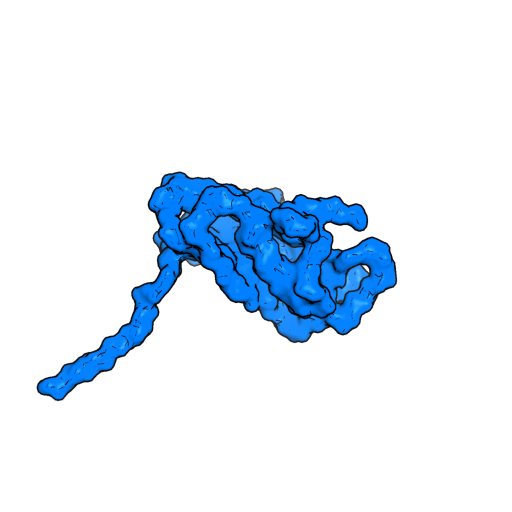 ASN A C 1
ATOM 1420 O O . ASN A 1 180 ? 7.827 -9.140 13.787 1.00 87.38 180 ASN A O 1
ATOM 1424 N N . GLY A 1 181 ? 8.728 -9.303 11.738 1.00 84.50 181 GLY A N 1
ATOM 1425 C CA . GLY A 1 181 ? 7.682 -8.550 11.047 1.00 84.50 181 GLY A CA 1
ATOM 1426 C C . GLY A 1 181 ? 7.726 -7.043 11.303 1.00 84.50 181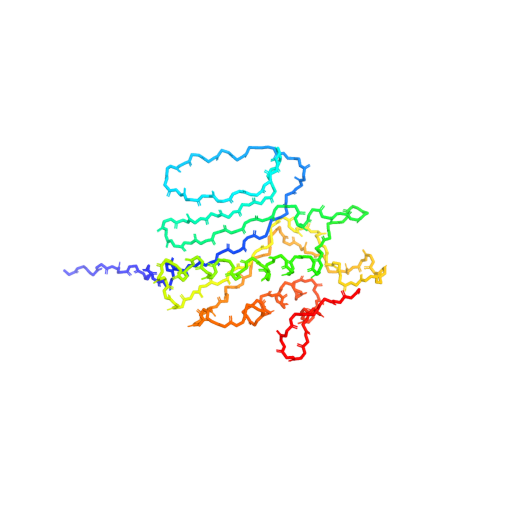 GLY A C 1
ATOM 1427 O O . GLY A 1 181 ? 6.728 -6.364 11.067 1.00 84.50 181 GLY A O 1
ATOM 1428 N N . LYS A 1 182 ? 8.862 -6.507 11.771 1.00 89.38 182 LYS A N 1
ATOM 1429 C CA . LYS A 1 182 ? 9.064 -5.058 11.889 1.00 89.38 182 LYS A CA 1
ATOM 1430 C C . LYS A 1 182 ? 9.643 -4.499 10.602 1.00 89.38 182 LYS A C 1
ATOM 1432 O O . LYS A 1 182 ? 10.560 -5.094 10.030 1.00 89.38 182 LYS A O 1
ATOM 1437 N N . TRP A 1 183 ? 9.141 -3.337 10.199 1.00 92.31 183 TRP A N 1
ATOM 1438 C CA . TRP A 1 183 ? 9.693 -2.608 9.068 1.00 92.31 183 TRP A CA 1
ATOM 1439 C C . TRP A 1 183 ? 11.081 -2.061 9.421 1.00 92.31 183 TRP A C 1
ATOM 1441 O O . TRP A 1 183 ? 11.271 -1.445 10.471 1.00 92.31 183 TRP A O 1
ATOM 1451 N N . VAL A 1 184 ? 12.057 -2.316 8.559 1.00 89.50 184 VAL A N 1
ATOM 1452 C CA . VAL A 1 184 ? 13.449 -1.897 8.694 1.00 89.50 184 VAL A CA 1
ATOM 1453 C C . VAL A 1 184 ? 13.858 -1.168 7.423 1.00 89.50 184 VAL A C 1
ATOM 1455 O O . VAL A 1 184 ? 13.828 -1.724 6.327 1.00 89.50 184 VAL A O 1
ATOM 1458 N N . GLN A 1 185 ? 14.250 0.098 7.567 1.00 77.88 185 GLN A N 1
ATOM 1459 C CA . GLN A 1 185 ? 14.761 0.854 6.434 1.00 77.88 185 GLN A CA 1
ATOM 1460 C C . GLN A 1 185 ? 16.119 0.281 6.026 1.00 77.88 185 GLN A C 1
ATOM 1462 O O . GLN A 1 185 ? 17.111 0.424 6.743 1.00 77.88 185 GLN A O 1
ATOM 1467 N N . ARG A 1 186 ? 16.162 -0.354 4.859 1.00 75.88 186 ARG A N 1
ATOM 1468 C CA . ARG A 1 186 ? 17.415 -0.739 4.205 1.00 75.88 186 ARG A CA 1
ATOM 1469 C C . ARG A 1 186 ? 18.066 0.470 3.520 1.00 75.88 186 ARG A C 1
ATOM 1471 O O . ARG A 1 186 ? 17.384 1.450 3.216 1.00 75.88 186 ARG A O 1
ATOM 1478 N N . ARG A 1 187 ? 19.390 0.420 3.372 1.00 57.41 187 ARG A N 1
ATOM 1479 C CA . ARG A 1 187 ? 20.201 1.478 2.745 1.00 57.41 187 ARG A CA 1
ATOM 1480 C C . ARG A 1 187 ? 20.275 1.316 1.235 1.00 57.41 187 ARG A C 1
ATOM 1482 O O . ARG A 1 187 ? 20.257 0.151 0.787 1.00 57.41 187 ARG A O 1
#

Secondary structure (DSSP, 8-state):
-----PPP-S-S-S-EEEEEEE---S---------SS-EEEE--SSS--EEEEE-TTSPEEEEESSTT-EEETTEEEEETTHHHHHHHHHHHHHHHHHHHTTPPSPEEEEEEEES-TT-EEE--SS-----S----SSEEEPPPEEES-TTS-HHHHHHHHHHHHHHHTT-SS-TTB-TTS-B----

Foldseek 3Di:
DDDDDDDDDPDDDLAEEEEEEEADAPDDDDDDDDDPDKDKDFDDDPDTQWIWIQDPSNYIYIYGHCQQNDDDPNATERELQRVVVVQLVCLLVSLVVCVVVVPADFYWYWYKYAQQARHAYPQDPPPCVDLVQGQNDRMDTDDIFTDNDSPPRSLQRCQVVQQSVVVSRPDNGRPQADPVSDGHDDD